Protein AF-0000000083390476 (afdb_homodimer)

Secondary structure (DSSP, 8-state):
---------HHHHHHHHHHHHHHHHHHHHHHHHHHHHHHHHHHHHHHHHHHHHHHHHHHHHHHHHHHHHHHHHHHHHHHHHHHHHHHHHHHHHHHHHHHHHHHHHHS------------------------------/---------HHHHHHHHHHHHHHHHHHHHHHHHHHHHHHHHHHHHHHHHHHHHHHHHHHHHHHHHHHHHHHHHHHHHHHHHHHHHHHHHHHHHHHHHHHHHHHHHHS------------------------------

Solvent-accessible surface area (backbone atoms only — not comparable to full-atom values): 15920 Å² total; per-residue (Å²): 130,88,71,74,69,69,72,70,51,70,66,52,56,52,48,53,51,51,44,52,52,50,51,53,50,47,53,52,50,51,50,52,46,52,52,49,52,51,51,44,52,52,48,52,50,51,50,51,54,50,53,54,51,48,51,52,51,53,50,51,43,54,51,48,53,52,51,38,52,52,44,50,52,50,40,52,51,48,54,51,50,48,53,52,49,52,53,51,48,54,52,50,54,53,51,42,52,53,40,53,53,51,38,64,68,50,52,71,80,60,79,67,73,76,68,72,75,71,65,77,71,77,70,64,75,71,78,71,76,76,70,79,83,76,79,72,136,130,88,70,76,69,70,71,71,50,71,66,54,55,51,49,52,52,51,43,51,52,50,51,53,48,46,53,51,50,52,49,52,44,52,52,51,53,53,51,43,51,52,49,50,52,50,50,51,53,49,53,52,50,47,53,52,50,53,50,50,45,52,51,48,52,51,52,37,53,52,45,52,51,50,40,52,51,47,54,51,50,47,54,52,50,51,52,50,48,54,53,49,54,53,51,41,52,54,39,53,55,51,37,64,69,48,52,68,80,61,78,68,72,79,69,72,73,70,66,77,73,78,71,71,71,76,76,76,76,78,74,83,80,72,94,78,130

Sequence (274 aa):
MDRDSKIESPKVRRLEQSLRSKDSRIVDLNKQISDLTEDIDDLKEDKRINREYINHLKKEIVDLRGRLEEERKENAGLKTQIQEESKHGKEALKEMGELELKVKVCLPLQPIPKRALSRPTDSGESSRQQYPGTRWQMDRDSKIESPKVRRLEQSLRSKDSRIVDLNKQISDLTEDIDDLKEDKRINREYINHLKKEIVDLRGRLEEERKENAGLKTQIQEESKHGKEALKEMGELELKVKVCLPLQPIPKRALSRPTDSGESSRQQYPGTRWQ

Organism: Coprinellus micaceus (NCBI:txid71717)

Radius of gyration: 55.95 Å; Cα contacts (8 Å, |Δi|>4): 116; chains: 2; bounding box: 124×162×117 Å

Structure (mmCIF, N/CA/C/O backbone):
data_AF-0000000083390476-model_v1
#
loop_
_entity.id
_entity.type
_entity.pdbx_description
1 polymer 'Uncharacterized protein'
#
loop_
_atom_site.group_PDB
_atom_site.id
_atom_site.type_symbol
_atom_site.label_atom_id
_atom_site.label_alt_id
_atom_site.label_comp_id
_atom_site.label_asym_id
_atom_site.label_entity_id
_atom_site.label_seq_id
_atom_site.pdbx_PDB_ins_code
_atom_site.Cartn_x
_atom_site.Cartn_y
_atom_site.Cartn_z
_atom_site.occupancy
_atom_site.B_iso_or_equiv
_atom_site.auth_seq_id
_atom_site.auth_comp_id
_atom_site.auth_asym_id
_atom_site.auth_atom_id
_atom_site.pdbx_PDB_model_num
ATOM 1 N N . MET A 1 1 ? 5.902 61.969 51.906 1 41.16 1 MET A N 1
ATOM 2 C CA . MET A 1 1 ? 5.223 60.969 51.062 1 41.16 1 MET A CA 1
ATOM 3 C C . MET A 1 1 ? 4.258 61.656 50.094 1 41.16 1 MET A C 1
ATOM 5 O O . MET A 1 1 ? 3.205 62.156 50.5 1 41.16 1 MET A O 1
ATOM 9 N N . ASP A 1 2 ? 4.75 62.656 49.312 1 45.78 2 ASP A N 1
ATOM 10 C CA . ASP A 1 2 ? 4.035 63.5 48.375 1 45.78 2 ASP A CA 1
ATOM 11 C C . ASP A 1 2 ? 3.113 62.656 47.5 1 45.78 2 ASP A C 1
ATOM 13 O O . ASP A 1 2 ? 3.584 61.844 46.688 1 45.78 2 ASP A O 1
ATOM 17 N N . ARG A 1 3 ? 2.025 62.156 47.969 1 51.59 3 ARG A N 1
ATOM 18 C CA . ARG A 1 3 ? 0.871 61.406 47.5 1 51.59 3 ARG A CA 1
ATOM 19 C C . ARG A 1 3 ? 0.213 62.094 46.312 1 51.59 3 ARG A C 1
ATOM 21 O O . ARG A 1 3 ? -0.946 62.5 46.375 1 51.59 3 ARG A O 1
ATOM 28 N N . ASP A 1 4 ? 0.754 63.125 45.75 1 46.19 4 ASP A N 1
ATOM 29 C CA . ASP A 1 4 ? 0.128 63.438 44.469 1 46.19 4 ASP A CA 1
ATOM 30 C C . ASP A 1 4 ? -0.055 62.188 43.625 1 46.19 4 ASP A C 1
ATOM 32 O O . ASP A 1 4 ? 0.776 61.875 42.75 1 46.19 4 ASP A O 1
ATOM 36 N N . SER A 1 5 ? -0.46 61.156 44.125 1 50.59 5 SER A N 1
ATOM 37 C CA . SER A 1 5 ? -0.888 60 43.344 1 50.59 5 SER A CA 1
ATOM 38 C C . SER A 1 5 ? -1.739 60.438 42.156 1 50.59 5 SER A C 1
ATOM 40 O O . SER A 1 5 ? -2.904 60.812 42.312 1 50.59 5 SER A O 1
ATOM 42 N N . LYS A 1 6 ? -1.272 61.25 41.281 1 57.56 6 LYS A N 1
ATOM 43 C CA . LYS A 1 6 ? -1.848 61.656 40 1 57.56 6 LYS A CA 1
ATOM 44 C C . LYS A 1 6 ? -2.824 60.625 39.469 1 57.56 6 LYS A C 1
ATOM 46 O O . LYS A 1 6 ? -2.443 59.469 39.219 1 57.56 6 LYS A O 1
ATOM 51 N N . ILE A 1 7 ? -3.945 60.469 39.875 1 62.94 7 ILE A N 1
ATOM 52 C CA . ILE A 1 7 ? -5.078 59.719 39.375 1 62.94 7 ILE A CA 1
ATOM 53 C C . ILE A 1 7 ? -4.926 59.5 37.875 1 62.94 7 ILE A C 1
ATOM 55 O O . ILE A 1 7 ? -4.879 60.469 37.094 1 62.94 7 ILE A O 1
ATOM 59 N N . GLU A 1 8 ? -4.27 58.5 37.562 1 72.5 8 GLU A N 1
ATOM 60 C CA . GLU A 1 8 ? -4.094 58.156 36.156 1 72.5 8 GLU A CA 1
ATOM 61 C C . GLU A 1 8 ? -5.375 58.406 35.375 1 72.5 8 GLU A C 1
ATOM 63 O O . GLU A 1 8 ? -6.469 58.062 35.844 1 72.5 8 GLU A O 1
ATOM 68 N N . SER A 1 9 ? -5.363 59.188 34.469 1 86.06 9 SER A N 1
ATOM 69 C CA . SER A 1 9 ? -6.484 59.5 33.594 1 86.06 9 SER A CA 1
ATOM 70 C C . SER A 1 9 ? -7.246 58.25 33.188 1 86.06 9 SER A C 1
ATOM 72 O O . SER A 1 9 ? -6.648 57.188 33 1 86.06 9 SER A O 1
ATOM 74 N N . PRO A 1 10 ? -8.516 58.188 33.375 1 88.25 10 PRO A N 1
ATOM 75 C CA . PRO A 1 10 ? -9.352 57.094 32.906 1 88.25 10 PRO A CA 1
ATOM 76 C C . PRO A 1 10 ? -8.914 56.562 31.547 1 88.25 10 PRO A C 1
ATOM 78 O O . PRO A 1 10 ? -8.984 55.344 31.297 1 88.25 10 PRO A O 1
ATOM 81 N N . LYS A 1 11 ? -8.383 57.438 30.75 1 90.44 11 LYS A N 1
ATOM 82 C CA . LYS A 1 11 ? -7.922 57.031 29.422 1 90.44 11 LYS A CA 1
ATOM 83 C C . LYS A 1 11 ? -6.699 56.125 29.5 1 90.44 11 LYS A C 1
ATOM 85 O O . LYS A 1 11 ? -6.613 55.125 28.797 1 90.44 11 LYS A O 1
ATOM 90 N N . VAL A 1 12 ? -5.727 56.344 30.359 1 91.69 12 VAL A N 1
ATOM 91 C CA . VAL A 1 12 ? -4.523 55.562 30.547 1 91.69 12 VAL A CA 1
ATOM 92 C C . VAL A 1 12 ? -4.898 54.188 31.094 1 91.69 12 VAL A C 1
ATOM 94 O O . VAL A 1 12 ? -4.391 53.156 30.625 1 91.69 12 VAL A O 1
ATOM 97 N N . ARG A 1 13 ? -5.902 54.125 32.031 1 92.56 13 ARG A N 1
ATOM 98 C CA . ARG A 1 13 ? -6.359 52.875 32.625 1 92.56 13 ARG A CA 1
ATOM 99 C C . ARG A 1 13 ? -6.98 51.969 31.547 1 92.56 13 ARG A C 1
ATOM 101 O O . ARG A 1 13 ? -6.715 50.781 31.5 1 92.56 13 ARG A O 1
ATOM 108 N N . ARG A 1 14 ? -7.754 52.594 30.641 1 94.38 14 ARG A N 1
ATOM 109 C CA . ARG A 1 14 ? -8.406 51.844 29.562 1 94.38 14 ARG A CA 1
ATOM 110 C C . ARG A 1 14 ? -7.379 51.312 28.578 1 94.38 14 ARG A C 1
ATOM 112 O O . ARG A 1 14 ? -7.48 50.156 28.156 1 94.38 14 ARG A O 1
ATOM 119 N N . LEU A 1 15 ? -6.367 52.125 28.25 1 95.81 15 LEU A N 1
ATOM 120 C CA . LEU A 1 15 ? -5.324 51.688 27.328 1 95.81 15 LEU A CA 1
ATOM 121 C C . LEU A 1 15 ? -4.496 50.562 27.906 1 95.81 15 LEU A C 1
ATOM 123 O O . LEU A 1 15 ? -4.16 49.594 27.203 1 95.81 15 LEU A O 1
ATOM 127 N N . GLU A 1 16 ? -4.199 50.625 29.172 1 95.5 16 GLU A N 1
ATOM 128 C CA . GLU A 1 16 ? -3.432 49.562 29.844 1 95.5 16 GLU A CA 1
ATOM 129 C C . GLU A 1 16 ? -4.219 48.25 29.922 1 95.5 16 GLU A C 1
ATOM 131 O O . GLU A 1 16 ? -3.658 47.188 29.734 1 95.5 16 GLU A O 1
ATOM 136 N N . GLN A 1 17 ? -5.52 48.406 30.203 1 96.69 17 GLN A N 1
ATOM 137 C CA . GLN A 1 17 ? -6.387 47.219 30.203 1 96.69 17 GLN A CA 1
ATOM 138 C C . GLN A 1 17 ? -6.441 46.594 28.828 1 96.69 17 GLN A C 1
ATOM 140 O O . GLN A 1 17 ? -6.371 45.375 28.703 1 96.69 17 GLN A O 1
ATOM 145 N N . SER A 1 18 ? -6.523 47.406 27.797 1 97.56 18 SER A N 1
ATOM 146 C CA . SER A 1 18 ? -6.543 46.906 26.438 1 97.56 18 SER A CA 1
ATOM 147 C C . SER A 1 18 ? -5.23 46.219 26.078 1 97.56 18 SER A C 1
ATOM 149 O O . SER A 1 18 ? -5.234 45.156 25.422 1 97.56 18 SER A O 1
ATOM 151 N N . LEU A 1 19 ? -4.133 46.75 26.516 1 97.88 19 LEU A N 1
ATOM 152 C CA . LEU A 1 19 ? -2.82 46.188 26.25 1 97.88 19 LEU A CA 1
ATOM 153 C C . LEU A 1 19 ? -2.691 44.812 26.906 1 97.88 19 LEU A C 1
ATOM 155 O O . LEU A 1 19 ? -2.178 43.875 26.281 1 97.88 19 LEU A O 1
ATOM 159 N N . ARG A 1 20 ? -3.215 44.688 28.141 1 97.44 20 ARG A N 1
ATOM 160 C CA . ARG A 1 20 ? -3.182 43.406 28.844 1 97.44 20 ARG A CA 1
ATOM 161 C C . ARG A 1 20 ? -4.012 42.344 28.109 1 97.44 20 ARG A C 1
ATOM 163 O O . ARG A 1 20 ? -3.598 41.188 28 1 97.44 20 ARG A O 1
ATOM 170 N N . SER A 1 21 ? -5.148 42.812 27.688 1 97.88 21 SER A N 1
ATOM 171 C CA . SER A 1 21 ? -6.016 41.906 26.938 1 97.88 21 SER A CA 1
ATOM 172 C C . SER A 1 21 ? -5.336 41.406 25.656 1 97.88 21 SER A C 1
ATOM 174 O O . SER A 1 21 ? -5.395 40.219 25.344 1 97.88 21 SER A O 1
ATOM 176 N N . LYS A 1 22 ? -4.668 42.312 24.953 1 98.06 22 LYS A N 1
ATOM 177 C CA . LYS A 1 22 ? -3.988 41.938 23.719 1 98.06 22 LYS A CA 1
ATOM 178 C C . LYS A 1 22 ? -2.799 41.031 23.984 1 98.06 22 LYS A C 1
ATOM 180 O O . LYS A 1 22 ? -2.52 40.094 23.219 1 98.06 22 LYS A O 1
ATOM 185 N N . ASP A 1 23 ? -2.131 41.219 25.047 1 97.94 23 ASP A N 1
ATOM 186 C CA . ASP A 1 23 ? -1.038 40.344 25.469 1 97.94 23 ASP A CA 1
ATOM 187 C C . ASP A 1 23 ? -1.536 38.938 25.719 1 97.94 23 ASP A C 1
ATOM 189 O O . ASP A 1 23 ? -0.921 37.969 25.266 1 97.94 23 ASP A O 1
ATOM 193 N N . SER A 1 24 ? -2.654 38.906 26.453 1 98.19 24 SER A N 1
ATOM 194 C CA . SER A 1 24 ? -3.252 37.625 26.719 1 98.19 24 SER A CA 1
ATOM 195 C C . SER A 1 24 ? -3.65 36.906 25.438 1 98.19 24 SER A C 1
ATOM 197 O O . SER A 1 24 ? -3.414 35.688 25.281 1 98.19 24 SER A O 1
ATOM 199 N N . ARG A 1 25 ? -4.176 37.625 24.516 1 98.56 25 ARG A N 1
ATOM 200 C CA . ARG A 1 25 ? -4.582 37.062 23.234 1 98.56 25 ARG A CA 1
ATOM 201 C C . ARG A 1 25 ? -3.379 36.531 22.469 1 98.56 25 ARG A C 1
ATOM 203 O O . ARG A 1 25 ? -3.441 35.438 21.859 1 98.56 25 ARG A O 1
ATOM 210 N N . ILE A 1 26 ? -2.32 37.219 22.453 1 98.69 26 ILE A N 1
ATOM 211 C CA . ILE A 1 26 ? -1.1 36.844 21.766 1 98.69 26 ILE A CA 1
ATOM 212 C C . ILE A 1 26 ? -0.558 35.531 22.344 1 98.69 26 ILE A C 1
ATOM 214 O O . ILE A 1 26 ? -0.112 34.656 21.609 1 98.69 26 ILE A O 1
ATOM 218 N N . VAL A 1 27 ? -0.661 35.406 23.672 1 98.62 27 VAL A N 1
ATOM 219 C CA . VAL A 1 27 ? -0.214 34.188 24.328 1 98.62 27 VAL A CA 1
ATOM 220 C C . VAL A 1 27 ? -1.061 33 23.859 1 98.62 27 VAL A C 1
ATOM 222 O O . VAL A 1 27 ? -0.527 31.938 23.547 1 98.62 27 VAL A O 1
ATOM 225 N N . ASP A 1 28 ? -2.338 33.219 23.766 1 98.5 28 ASP A N 1
ATOM 226 C CA . ASP A 1 28 ? -3.264 32.156 23.312 1 98.5 28 ASP A CA 1
ATOM 227 C C . ASP A 1 28 ? -2.977 31.766 21.875 1 98.5 28 ASP A C 1
ATOM 229 O O . ASP A 1 28 ? -2.963 30.578 21.547 1 98.5 28 ASP A O 1
ATOM 233 N N . LEU A 1 29 ? -2.775 32.75 21.047 1 98.81 29 LEU A N 1
ATOM 234 C CA . LEU A 1 29 ? -2.508 32.469 19.641 1 98.81 29 LEU A CA 1
ATOM 235 C C . LEU A 1 29 ? -1.191 31.734 19.469 1 98.81 29 LEU A C 1
ATOM 237 O O . LEU A 1 29 ? -1.098 30.812 18.641 1 98.81 29 LEU A O 1
ATOM 241 N N . ASN A 1 30 ? -0.214 32.094 20.25 1 98.75 30 ASN A N 1
ATOM 242 C CA . ASN A 1 30 ? 1.059 31.375 20.203 1 98.75 30 ASN A CA 1
ATOM 243 C C . ASN A 1 30 ? 0.898 29.922 20.641 1 98.75 30 ASN A C 1
ATOM 245 O O . ASN A 1 30 ? 1.525 29.031 20.062 1 98.75 30 ASN A O 1
ATOM 249 N N . LYS A 1 31 ? 0.092 29.688 21.609 1 98.88 31 LYS A N 1
ATOM 250 C CA . LYS A 1 31 ? -0.192 28.312 22.031 1 98.88 31 LYS A CA 1
ATOM 251 C C . LYS A 1 31 ? -0.868 27.531 20.906 1 98.88 31 LYS A C 1
ATOM 253 O O . LYS A 1 31 ? -0.501 26.375 20.641 1 98.88 31 LYS A O 1
ATOM 258 N N . GLN A 1 32 ? -1.842 28.125 20.297 1 98.88 32 GLN A N 1
ATOM 259 C CA . GLN A 1 32 ? -2.533 27.5 19.188 1 98.88 32 GLN A CA 1
ATOM 260 C C . GLN A 1 32 ? -1.562 27.156 18.047 1 98.88 32 GLN A C 1
ATOM 262 O O . GLN A 1 32 ? -1.636 26.078 17.453 1 98.88 32 GLN A O 1
ATOM 267 N N . ILE A 1 33 ? -0.669 28.047 17.734 1 98.88 33 ILE A N 1
ATOM 268 C CA . ILE A 1 33 ? 0.332 27.828 16.703 1 98.88 33 ILE A CA 1
ATOM 269 C C . ILE A 1 33 ? 1.213 26.641 17.078 1 98.88 33 ILE A C 1
ATOM 271 O O . ILE A 1 33 ? 1.518 25.797 16.234 1 98.88 33 ILE A O 1
ATOM 275 N N . SER A 1 34 ? 1.592 26.578 18.359 1 98.81 34 SER A N 1
ATOM 276 C CA . SER A 1 34 ? 2.393 25.469 18.844 1 98.81 34 SER A CA 1
ATOM 277 C C . SER A 1 34 ? 1.657 24.141 18.672 1 98.81 34 SER A C 1
ATOM 279 O O . SER A 1 34 ? 2.227 23.172 18.156 1 98.81 34 SER A O 1
ATOM 281 N N . ASP A 1 35 ? 0.433 24.062 19.016 1 98.69 35 ASP A N 1
ATOM 282 C CA . ASP A 1 35 ? -0.384 22.859 18.891 1 98.69 35 ASP A CA 1
ATOM 283 C C . ASP A 1 35 ? -0.528 22.438 17.438 1 98.69 35 ASP A C 1
ATOM 285 O O . ASP A 1 35 ? -0.384 21.266 17.109 1 98.69 35 ASP A O 1
ATOM 289 N N . LEU A 1 36 ? -0.8 23.391 16.594 1 98.88 36 LEU A N 1
ATOM 290 C CA . LEU A 1 36 ? -0.958 23.109 15.172 1 98.88 36 LEU A CA 1
ATOM 291 C C . LEU A 1 36 ? 0.344 22.578 14.578 1 98.88 36 LEU A C 1
ATOM 293 O O . LEU A 1 36 ? 0.325 21.688 13.727 1 98.88 36 LEU A O 1
ATOM 297 N N . THR A 1 37 ? 1.438 23.141 14.984 1 98.88 37 THR A N 1
ATOM 298 C CA . THR A 1 37 ? 2.742 22.703 14.508 1 98.88 37 THR A CA 1
ATOM 299 C C . THR A 1 37 ? 3.012 21.25 14.922 1 98.88 37 THR A C 1
ATOM 301 O O . THR A 1 37 ? 3.543 20.469 14.141 1 98.88 37 THR A O 1
ATOM 304 N N . GLU A 1 38 ? 2.643 20.859 16.109 1 98.75 38 GLU A N 1
ATOM 305 C CA . GLU A 1 38 ? 2.773 19.484 16.578 1 98.75 38 GLU A CA 1
ATOM 306 C C . GLU A 1 38 ? 1.902 18.531 15.766 1 98.75 38 GLU A C 1
ATOM 308 O O . GLU A 1 38 ? 2.346 17.453 15.391 1 98.75 38 GLU A O 1
ATOM 313 N N . ASP A 1 39 ? 0.704 18.938 15.469 1 98.75 39 ASP A N 1
ATOM 314 C CA . ASP A 1 39 ? -0.193 18.156 14.625 1 98.75 39 ASP A CA 1
ATOM 315 C C . ASP A 1 39 ? 0.428 17.891 13.25 1 98.75 39 ASP A C 1
ATOM 317 O O . ASP A 1 39 ? 0.344 16.781 12.727 1 98.75 39 ASP A O 1
ATOM 321 N N . ILE A 1 40 ? 0.95 18.938 12.688 1 98.88 40 ILE A N 1
ATOM 322 C CA . ILE A 1 40 ? 1.57 18.828 11.367 1 98.88 40 ILE A CA 1
ATOM 323 C C . ILE A 1 40 ? 2.713 17.812 11.422 1 98.88 40 ILE A C 1
ATOM 325 O O . ILE A 1 40 ? 2.859 16.984 10.516 1 98.88 40 ILE A O 1
ATOM 329 N N . ASP A 1 41 ? 3.498 17.828 12.469 1 98.62 41 ASP A N 1
ATOM 330 C CA . ASP A 1 41 ? 4.617 16.906 12.609 1 98.62 41 ASP A CA 1
ATOM 331 C C . ASP A 1 41 ? 4.129 15.461 12.734 1 98.62 41 ASP A C 1
ATOM 333 O O . ASP A 1 41 ? 4.703 14.547 12.133 1 98.62 41 ASP A O 1
ATOM 337 N N . ASP A 1 42 ? 3.08 15.25 13.453 1 98.69 42 ASP A N 1
ATOM 338 C CA . ASP A 1 42 ? 2.486 13.922 13.57 1 98.69 42 ASP A CA 1
ATOM 339 C C . ASP A 1 42 ? 1.991 13.414 12.219 1 98.69 42 ASP A C 1
ATOM 341 O O . ASP A 1 42 ? 2.215 12.258 11.867 1 98.69 42 ASP A O 1
ATOM 345 N N . LEU A 1 43 ? 1.399 14.297 11.539 1 98.69 43 LEU A N 1
ATOM 346 C CA . LEU A 1 43 ? 0.855 13.922 10.234 1 98.69 43 LEU A CA 1
ATOM 347 C C . LEU A 1 43 ? 1.975 13.617 9.25 1 98.69 43 LEU A C 1
ATOM 349 O O . LEU A 1 43 ? 1.843 12.711 8.414 1 98.69 43 LEU A O 1
ATOM 353 N N . LYS A 1 44 ? 2.998 14.32 9.312 1 98.56 44 LYS A N 1
ATOM 354 C CA . LYS A 1 44 ? 4.152 14.062 8.453 1 98.56 44 LYS A CA 1
ATOM 355 C C . LYS A 1 44 ? 4.789 12.719 8.781 1 98.56 44 LYS A C 1
ATOM 357 O O . LYS A 1 44 ? 5.242 12 7.887 1 98.56 44 LYS A O 1
ATOM 362 N N . GLU A 1 45 ? 4.84 12.422 10.031 1 98.44 45 GLU A N 1
ATOM 363 C CA . GLU A 1 45 ? 5.359 11.117 10.445 1 98.44 45 GLU A CA 1
ATOM 364 C C . GLU A 1 45 ? 4.469 9.984 9.938 1 98.44 45 GLU A C 1
ATOM 366 O O . GLU A 1 45 ? 4.969 8.984 9.414 1 98.44 45 GLU A O 1
ATOM 371 N N . ASP A 1 46 ? 3.172 10.078 10 1 98.06 46 ASP A N 1
ATOM 372 C CA . ASP A 1 46 ? 2.219 9.125 9.445 1 98.06 46 ASP A CA 1
ATOM 373 C C . ASP A 1 46 ? 2.459 8.93 7.949 1 98.06 46 ASP A C 1
ATOM 375 O O . ASP A 1 46 ? 2.445 7.797 7.457 1 98.06 46 ASP A O 1
ATOM 379 N N . LYS A 1 47 ? 2.598 10.039 7.316 1 98.12 47 LYS A N 1
ATOM 380 C CA . LYS A 1 47 ? 2.826 10 5.875 1 98.12 47 LYS A CA 1
ATOM 381 C C . LYS A 1 47 ? 4.09 9.211 5.539 1 98.12 47 LYS A C 1
ATOM 383 O O . LYS A 1 47 ? 4.105 8.43 4.586 1 98.12 47 LYS A O 1
ATOM 388 N N . ARG A 1 48 ? 5.094 9.398 6.348 1 97.88 48 ARG A N 1
ATOM 389 C CA . ARG A 1 48 ? 6.344 8.664 6.164 1 97.88 48 ARG A CA 1
ATOM 390 C C . ARG A 1 48 ? 6.137 7.168 6.371 1 97.88 48 ARG A C 1
ATOM 392 O O . ARG A 1 48 ? 6.598 6.359 5.562 1 97.88 48 ARG A O 1
ATOM 399 N N . ILE A 1 49 ? 5.484 6.746 7.387 1 98.25 49 ILE A N 1
ATOM 400 C CA . ILE A 1 49 ? 5.223 5.344 7.703 1 98.25 49 ILE A CA 1
ATOM 401 C C . ILE A 1 49 ? 4.402 4.707 6.586 1 98.25 49 ILE A C 1
ATOM 403 O O . ILE A 1 49 ? 4.703 3.596 6.145 1 98.25 49 ILE A O 1
ATOM 407 N N . ASN A 1 50 ? 3.422 5.438 6.156 1 98 50 ASN A N 1
ATOM 408 C CA . ASN A 1 50 ? 2.578 4.934 5.078 1 98 50 ASN A CA 1
ATOM 409 C C . ASN A 1 50 ? 3.377 4.719 3.795 1 98 50 ASN A C 1
ATOM 411 O O . ASN A 1 50 ? 3.172 3.73 3.088 1 98 50 ASN A O 1
ATOM 415 N N . ARG A 1 51 ? 4.227 5.586 3.49 1 97.5 51 ARG A N 1
ATOM 416 C CA . ARG A 1 51 ? 5.062 5.453 2.301 1 97.5 51 ARG A CA 1
ATOM 417 C C . ARG A 1 51 ? 5.938 4.207 2.381 1 97.5 51 ARG A C 1
ATOM 419 O O . ARG A 1 51 ? 6.082 3.48 1.397 1 97.5 51 ARG A O 1
ATOM 426 N N . GLU A 1 52 ? 6.453 3.914 3.475 1 98.31 52 GLU A N 1
ATOM 427 C CA . GLU A 1 52 ? 7.262 2.715 3.674 1 98.31 52 GLU A CA 1
ATOM 428 C C . GLU A 1 52 ? 6.422 1.449 3.512 1 98.31 52 GLU A C 1
ATOM 430 O O . GLU A 1 52 ? 6.848 0.499 2.852 1 98.31 52 GLU A O 1
ATOM 435 N N . TYR A 1 53 ? 5.293 1.424 4.027 1 98.75 53 TYR A N 1
ATOM 436 C CA . TYR A 1 53 ? 4.379 0.293 3.932 1 98.75 53 TYR A CA 1
ATOM 437 C C . TYR A 1 53 ? 3.965 0.049 2.486 1 98.75 53 TYR A C 1
ATOM 439 O O . TYR A 1 53 ? 3.943 -1.095 2.025 1 98.75 53 TYR A O 1
ATOM 447 N N . ILE A 1 54 ? 3.68 1.112 1.827 1 98.88 54 ILE A N 1
ATOM 448 C CA . ILE A 1 54 ? 3.33 1.021 0.414 1 98.88 54 ILE A CA 1
ATOM 449 C C . ILE A 1 54 ? 4.473 0.372 -0.36 1 98.88 54 ILE A C 1
ATOM 451 O O . ILE A 1 54 ? 4.25 -0.519 -1.184 1 98.88 54 ILE A O 1
ATOM 455 N N . ASN A 1 55 ? 5.66 0.818 -0.062 1 98.69 55 ASN A N 1
ATOM 456 C CA . ASN A 1 55 ? 6.828 0.233 -0.715 1 98.69 55 ASN A CA 1
ATOM 457 C C . ASN A 1 55 ? 6.941 -1.261 -0.425 1 98.69 55 ASN A C 1
ATOM 459 O O . ASN A 1 55 ? 7.273 -2.047 -1.315 1 98.69 55 ASN A O 1
ATOM 463 N N . HIS A 1 56 ? 6.699 -1.673 0.751 1 98.88 56 HIS A N 1
ATOM 464 C CA . HIS A 1 56 ? 6.715 -3.082 1.123 1 98.88 56 HIS A CA 1
ATOM 465 C C . HIS A 1 56 ? 5.668 -3.871 0.346 1 98.88 56 HIS A C 1
ATOM 467 O O . HIS A 1 56 ? 5.961 -4.941 -0.194 1 98.88 56 HIS A O 1
ATOM 473 N N . LEU A 1 57 ? 4.52 -3.33 0.262 1 98.88 57 LEU A N 1
ATOM 474 C CA . LEU A 1 57 ? 3.439 -3.994 -0.458 1 98.88 57 LEU A CA 1
ATOM 475 C C . LEU A 1 57 ? 3.773 -4.125 -1.94 1 98.88 57 LEU A C 1
ATOM 477 O O . LEU A 1 57 ? 3.523 -5.168 -2.549 1 98.88 57 LEU A O 1
ATOM 481 N N . LYS A 1 58 ? 4.309 -3.121 -2.514 1 98.88 58 LYS A N 1
ATOM 482 C CA . LYS A 1 58 ? 4.715 -3.158 -3.916 1 98.88 58 LYS A CA 1
ATOM 483 C C . LYS A 1 58 ? 5.758 -4.246 -4.16 1 98.88 58 LYS A C 1
ATOM 485 O O . LYS A 1 58 ? 5.707 -4.941 -5.176 1 98.88 58 LYS A O 1
ATOM 490 N N . LYS A 1 59 ? 6.652 -4.434 -3.314 1 98.88 59 LYS A N 1
ATOM 491 C CA . LYS A 1 59 ? 7.66 -5.484 -3.434 1 98.88 59 LYS A CA 1
ATOM 492 C C . LYS A 1 59 ? 7.023 -6.867 -3.373 1 98.88 59 LYS A C 1
ATOM 494 O O . LYS A 1 59 ? 7.387 -7.762 -4.141 1 98.88 59 LYS A O 1
ATOM 499 N N . GLU A 1 60 ? 6.141 -7.012 -2.447 1 98.88 60 GLU A N 1
ATOM 500 C CA . GLU A 1 60 ? 5.422 -8.281 -2.338 1 98.88 60 GLU A CA 1
ATOM 501 C C . GLU A 1 60 ? 4.664 -8.594 -3.623 1 98.88 60 GLU A C 1
ATOM 503 O O . GLU A 1 60 ? 4.664 -9.742 -4.086 1 98.88 60 GLU A O 1
ATOM 508 N N . ILE A 1 61 ? 4.047 -7.609 -4.168 1 98.94 61 ILE A N 1
ATOM 509 C CA . ILE A 1 61 ? 3.293 -7.785 -5.402 1 98.94 61 ILE A CA 1
ATOM 510 C C . ILE A 1 61 ? 4.23 -8.234 -6.52 1 98.94 61 ILE A C 1
ATOM 512 O O . ILE A 1 61 ? 3.916 -9.164 -7.266 1 98.94 61 ILE A O 1
ATOM 516 N N . VAL A 1 62 ? 5.363 -7.598 -6.629 1 98.88 62 VAL A N 1
ATOM 517 C CA . VAL A 1 62 ? 6.344 -7.969 -7.648 1 98.88 62 VAL A CA 1
ATOM 518 C C . VAL A 1 62 ? 6.789 -9.414 -7.438 1 98.88 62 VAL A C 1
ATOM 520 O O . VAL A 1 62 ? 6.879 -10.188 -8.391 1 98.88 62 VAL A O 1
ATOM 523 N N . ASP A 1 63 ? 7.035 -9.844 -6.23 1 98.81 63 ASP A N 1
ATOM 524 C CA . ASP A 1 63 ? 7.449 -11.203 -5.895 1 98.81 63 ASP A CA 1
ATOM 525 C C . ASP A 1 63 ? 6.367 -12.211 -6.266 1 98.81 63 ASP A C 1
ATOM 527 O O . ASP A 1 63 ? 6.656 -13.242 -6.879 1 98.81 63 ASP A O 1
ATOM 531 N N . LEU A 1 64 ? 5.199 -11.867 -5.941 1 98.88 64 LEU A N 1
ATOM 532 C CA . LEU A 1 64 ? 4.082 -12.766 -6.219 1 98.88 64 LEU A CA 1
ATOM 533 C C . LEU A 1 64 ? 3.863 -12.914 -7.719 1 98.88 64 LEU A C 1
ATOM 535 O O . LEU A 1 64 ? 3.598 -14.016 -8.203 1 98.88 64 LEU A O 1
ATOM 539 N N . ARG A 1 65 ? 3.975 -11.844 -8.406 1 98.81 65 ARG A N 1
ATOM 540 C CA . ARG A 1 65 ? 3.859 -11.898 -9.859 1 98.81 65 ARG A CA 1
ATOM 541 C C . ARG A 1 65 ? 4.969 -12.758 -10.461 1 98.81 65 ARG A C 1
ATOM 543 O O . ARG A 1 65 ? 4.73 -13.523 -11.391 1 98.81 65 ARG A O 1
ATOM 550 N N . GLY A 1 66 ? 6.164 -12.641 -9.898 1 98.75 66 GLY A N 1
ATOM 551 C CA . GLY A 1 66 ? 7.266 -13.484 -10.344 1 98.75 66 GLY A CA 1
ATOM 552 C C . GLY A 1 66 ? 7.027 -14.961 -10.086 1 98.75 66 GLY A C 1
ATOM 553 O O . GLY A 1 66 ? 7.238 -15.789 -10.977 1 98.75 66 GLY A O 1
ATOM 554 N N . ARG A 1 67 ? 6.586 -15.312 -9 1 98.69 67 ARG A N 1
ATOM 555 C CA . ARG A 1 67 ? 6.289 -16.703 -8.648 1 98.69 67 ARG A CA 1
ATOM 556 C C . ARG A 1 67 ? 5.156 -17.25 -9.508 1 98.69 67 ARG A C 1
ATOM 558 O O . ARG A 1 67 ? 5.203 -18.406 -9.945 1 98.69 67 ARG A O 1
ATOM 565 N N . LEU A 1 68 ? 4.188 -16.422 -9.727 1 98.75 68 LEU A N 1
ATOM 566 C CA . LEU A 1 68 ? 3.064 -16.828 -10.562 1 98.75 68 LEU A CA 1
ATOM 567 C C . LEU A 1 68 ? 3.525 -17.141 -11.984 1 98.75 68 LEU A C 1
ATOM 569 O O . LEU A 1 68 ? 3.102 -18.141 -12.57 1 98.75 68 LEU A O 1
ATOM 573 N N . GLU A 1 69 ? 4.324 -16.312 -12.453 1 98.44 69 GLU A N 1
ATOM 574 C CA . GLU A 1 69 ? 4.879 -16.531 -13.789 1 98.44 69 GLU A CA 1
ATOM 575 C C . GLU A 1 69 ? 5.695 -17.828 -13.836 1 98.44 69 GLU A C 1
ATOM 577 O O . GLU A 1 69 ? 5.605 -18.578 -14.805 1 98.44 69 GLU A O 1
ATOM 582 N N . GLU A 1 70 ? 6.438 -18.141 -12.836 1 98.44 70 GLU A N 1
ATOM 583 C CA . GLU A 1 70 ? 7.215 -19.375 -12.75 1 98.44 70 GLU A CA 1
ATOM 584 C C . GLU A 1 70 ? 6.305 -20.609 -12.719 1 98.44 70 GLU A C 1
ATOM 586 O O . GLU A 1 70 ? 6.535 -21.578 -13.445 1 98.44 70 GLU A O 1
ATOM 591 N N . GLU A 1 71 ? 5.293 -20.516 -11.969 1 98.44 71 GLU A N 1
ATOM 592 C CA . GLU A 1 71 ? 4.348 -21.625 -11.867 1 98.44 71 GLU A CA 1
ATOM 593 C C . GLU A 1 71 ? 3.629 -21.859 -13.195 1 98.44 71 GLU A C 1
ATOM 595 O O . GLU A 1 71 ? 3.402 -23 -13.594 1 98.44 71 GLU A O 1
ATOM 600 N N . ARG A 1 72 ? 3.314 -20.781 -13.859 1 98.25 72 ARG A N 1
ATOM 601 C CA . ARG A 1 72 ? 2.641 -20.891 -15.148 1 98.25 72 ARG A CA 1
ATOM 602 C C . ARG A 1 72 ? 3.559 -21.516 -16.188 1 98.25 72 ARG A C 1
ATOM 604 O O . ARG A 1 72 ? 3.113 -22.297 -17.031 1 98.25 72 ARG A O 1
ATOM 611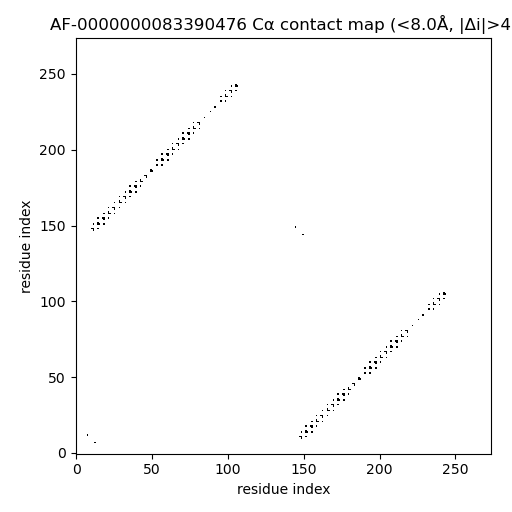 N N . LYS A 1 73 ? 4.785 -21.188 -16.125 1 98.44 73 LYS A N 1
ATOM 612 C CA . LYS A 1 73 ? 5.754 -21.797 -17.031 1 98.44 73 LYS A CA 1
ATOM 613 C C . LYS A 1 73 ? 5.91 -23.297 -16.75 1 98.44 73 LYS A C 1
ATOM 615 O O . LYS A 1 73 ? 5.965 -24.109 -17.672 1 98.44 73 LYS A O 1
ATOM 620 N N . GLU A 1 74 ? 5.977 -23.641 -15.531 1 98.5 74 GLU A N 1
ATOM 621 C CA . GLU A 1 74 ? 6.055 -25.047 -15.156 1 98.5 74 GLU A CA 1
ATOM 622 C C . GLU A 1 74 ? 4.816 -25.812 -15.609 1 98.5 74 GLU A C 1
ATOM 624 O O . GLU A 1 74 ? 4.922 -26.906 -16.172 1 98.5 74 GLU A O 1
ATOM 629 N N . ASN A 1 75 ? 3.678 -25.156 -15.445 1 98.44 75 ASN A N 1
ATOM 630 C CA . ASN A 1 75 ? 2.42 -25.766 -15.875 1 98.44 75 ASN A CA 1
ATOM 631 C C . ASN A 1 75 ? 2.4 -26 -17.375 1 98.44 75 ASN A C 1
ATOM 633 O O . ASN A 1 75 ? 1.986 -27.078 -17.844 1 98.44 75 ASN A O 1
ATOM 637 N N . ALA A 1 76 ? 2.834 -25.078 -18.078 1 97.88 76 ALA A N 1
ATOM 638 C CA . ALA A 1 76 ? 2.895 -25.219 -19.531 1 97.88 76 ALA A CA 1
ATOM 639 C C . ALA A 1 76 ? 3.83 -26.359 -19.922 1 97.88 76 ALA A C 1
ATOM 641 O O . ALA A 1 76 ? 3.512 -27.141 -20.812 1 97.88 76 ALA A O 1
ATOM 642 N N . GLY A 1 77 ? 4.98 -26.391 -19.188 1 98.31 77 GLY A N 1
ATOM 643 C CA . GLY A 1 77 ? 5.906 -27.484 -19.453 1 98.31 77 GLY A CA 1
ATOM 644 C C . GLY A 1 77 ? 5.324 -28.844 -19.125 1 98.31 77 GLY A C 1
ATOM 645 O O . GLY A 1 77 ? 5.492 -29.797 -19.906 1 98.31 77 GLY A O 1
ATOM 646 N N . LEU A 1 78 ? 4.609 -28.984 -18.094 1 98.12 78 LEU A N 1
ATOM 647 C CA . LEU A 1 78 ? 3.984 -30.234 -17.688 1 98.12 78 LEU A CA 1
ATOM 648 C C . LEU A 1 78 ? 2.885 -30.641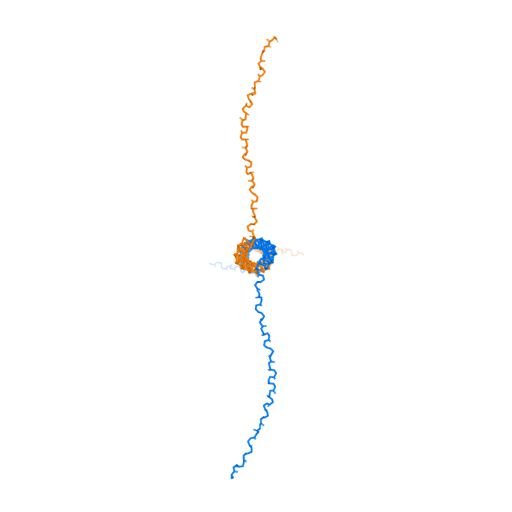 -18.656 1 98.12 78 LEU A C 1
ATOM 650 O O . LEU A 1 78 ? 2.764 -31.812 -19.016 1 98.12 78 LEU A O 1
ATOM 654 N N . LYS A 1 79 ? 2.104 -29.641 -19.172 1 97.62 79 LYS A N 1
ATOM 655 C CA . LYS A 1 79 ? 1.053 -29.922 -20.141 1 97.62 79 LYS A CA 1
ATOM 656 C C . LYS A 1 79 ? 1.645 -30.406 -21.469 1 97.62 79 LYS A C 1
ATOM 658 O O . LYS A 1 79 ? 1.111 -31.328 -22.094 1 97.62 79 LYS A O 1
ATOM 663 N N . THR A 1 80 ? 2.771 -29.859 -21.781 1 97.38 80 THR A N 1
ATOM 664 C CA . THR A 1 80 ? 3.467 -30.312 -22.984 1 97.38 80 THR A CA 1
ATOM 665 C C . THR A 1 80 ? 3.979 -31.734 -22.828 1 97.38 80 THR A C 1
ATOM 667 O O . THR A 1 80 ? 3.85 -32.562 -23.734 1 97.38 80 THR A O 1
ATOM 670 N N . GLN A 1 81 ? 4.48 -32.094 -21.672 1 96.31 81 GLN A N 1
ATOM 671 C CA . GLN A 1 81 ? 4.98 -33.438 -21.375 1 96.31 81 GLN A CA 1
ATOM 672 C C . GLN A 1 81 ? 3.855 -34.438 -21.422 1 96.31 81 GLN A C 1
ATOM 674 O O . GLN A 1 81 ? 4.016 -35.531 -22 1 96.31 81 GLN A O 1
ATOM 679 N N . ILE A 1 82 ? 2.754 -34.062 -20.922 1 95.06 82 ILE A N 1
ATOM 680 C CA . ILE A 1 82 ? 1.602 -34.969 -20.922 1 95.06 82 ILE A CA 1
ATOM 681 C C . ILE A 1 82 ? 1.108 -35.188 -22.344 1 95.06 82 ILE A C 1
ATOM 683 O O . ILE A 1 82 ? 0.766 -36.312 -22.719 1 95.06 82 ILE A O 1
ATOM 687 N N . GLN A 1 83 ? 1.137 -34.188 -23.156 1 94.06 83 GLN A N 1
ATOM 688 C CA . GLN A 1 83 ? 0.714 -34.312 -24.547 1 94.06 83 GLN A CA 1
ATOM 689 C C . GLN A 1 83 ? 1.662 -35.188 -25.328 1 94.06 83 GLN A C 1
ATOM 691 O O . GLN A 1 83 ? 1.219 -36.031 -26.109 1 94.06 83 GLN A O 1
ATOM 696 N N . GLU A 1 84 ? 2.938 -35.125 -25.062 1 91.06 84 GLU A N 1
ATOM 697 C CA . GLU A 1 84 ? 3.928 -35.938 -25.75 1 91.06 84 GLU A CA 1
ATOM 698 C C . GLU A 1 84 ? 3.832 -37.406 -25.312 1 91.06 84 GLU A C 1
ATOM 700 O O . GLU A 1 84 ? 3.84 -38.312 -26.141 1 91.06 84 GLU A O 1
ATOM 705 N N . GLU A 1 85 ? 3.58 -37.656 -24.031 1 85.56 85 GLU A N 1
ATOM 706 C CA . GLU A 1 85 ? 3.43 -39 -23.516 1 85.56 85 GLU A CA 1
ATOM 707 C C . GLU A 1 85 ? 2.158 -39.656 -24.047 1 85.56 85 GLU A C 1
ATOM 709 O O . GLU A 1 85 ? 2.152 -40.844 -24.375 1 85.56 85 GLU A O 1
ATOM 714 N N . SER A 1 86 ? 1.182 -38.844 -24.125 1 86.44 86 SER A N 1
ATOM 715 C CA . SER A 1 86 ? -0.076 -39.344 -24.656 1 86.44 86 SER A CA 1
ATOM 716 C C . SER A 1 86 ? 0.067 -39.75 -26.125 1 86.44 86 SER A C 1
ATOM 718 O O . SER A 1 86 ? -0.458 -40.781 -26.531 1 86.44 86 SER A O 1
ATOM 720 N N . LYS A 1 87 ? 0.865 -39.031 -26.891 1 88.44 87 LYS A N 1
ATOM 721 C CA . LYS A 1 87 ? 1.113 -39.375 -28.297 1 88.44 87 LYS A CA 1
ATOM 722 C C . LYS A 1 87 ? 1.938 -40.656 -28.406 1 88.44 87 LYS A C 1
ATOM 724 O O . LYS A 1 87 ? 1.609 -41.531 -29.203 1 88.44 87 LYS A O 1
ATOM 729 N N . HIS A 1 88 ? 2.867 -40.781 -27.531 1 84.88 88 HIS A N 1
ATOM 730 C CA . HIS A 1 88 ? 3.697 -42 -27.516 1 84.88 88 HIS A CA 1
ATOM 731 C C . HIS A 1 88 ? 2.902 -43.219 -27.078 1 84.88 88 HIS A C 1
ATOM 733 O O . HIS A 1 88 ? 3.076 -44.312 -27.609 1 84.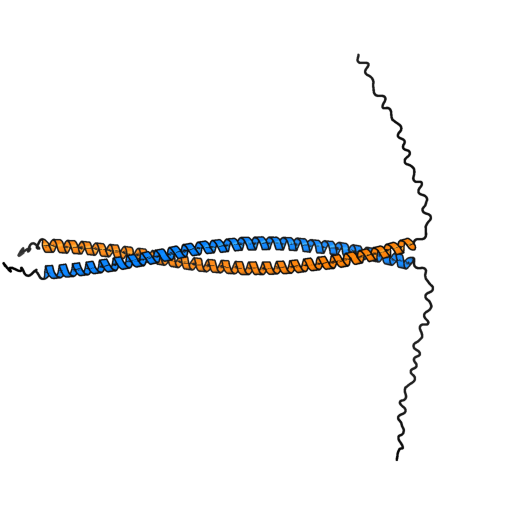88 88 HIS A O 1
ATOM 739 N N . GLY A 1 89 ? 2.014 -42.875 -26.094 1 82.62 89 GLY A N 1
ATOM 740 C CA . GLY A 1 89 ? 1.183 -43.969 -25.609 1 82.62 89 GLY A CA 1
ATOM 741 C C . GLY A 1 89 ? 0.228 -44.5 -26.672 1 82.62 89 GLY A C 1
ATOM 742 O O . GLY A 1 89 ? 0.045 -45.719 -26.797 1 82.62 89 GLY A O 1
ATOM 743 N N . LYS A 1 90 ? -0.269 -43.656 -27.5 1 85.31 90 LYS A N 1
ATOM 744 C CA . LYS A 1 90 ? -1.166 -44.094 -28.562 1 85.31 90 LYS A CA 1
ATOM 745 C C . LYS A 1 90 ? -0.413 -44.875 -29.641 1 85.31 90 LYS A C 1
ATOM 747 O O . LYS A 1 90 ? -0.918 -45.875 -30.156 1 85.31 90 LYS A O 1
ATOM 752 N N . GLU A 1 91 ? 0.847 -44.531 -29.875 1 83.94 91 GLU A N 1
ATOM 753 C CA . GLU A 1 91 ? 1.672 -45.25 -30.844 1 83.94 91 GLU A CA 1
ATOM 754 C C . GLU A 1 91 ? 2.078 -46.625 -30.312 1 83.94 91 GLU A C 1
ATOM 756 O O . GLU A 1 91 ? 2.029 -47.625 -31.047 1 83.94 91 GLU A O 1
ATOM 761 N N . ALA A 1 92 ? 2.279 -46.656 -29.031 1 84.12 92 ALA A N 1
ATOM 762 C CA . ALA A 1 92 ? 2.639 -47.938 -28.406 1 84.12 92 ALA A CA 1
ATOM 763 C C . ALA A 1 92 ? 1.451 -48.906 -28.391 1 84.12 92 ALA A C 1
ATOM 765 O O . ALA A 1 92 ? 1.61 -50.094 -28.641 1 84.12 92 ALA A O 1
ATOM 766 N N . LEU A 1 93 ? 0.292 -48.375 -28.172 1 85.94 93 LEU A N 1
ATOM 767 C CA . LEU A 1 93 ? -0.905 -49.188 -28.156 1 85.94 93 LEU A CA 1
ATOM 768 C C . LEU A 1 93 ? -1.21 -49.75 -29.547 1 85.94 93 LEU A C 1
ATOM 770 O O . LEU A 1 93 ? -1.628 -50.906 -29.703 1 85.94 93 LEU A O 1
ATOM 774 N N . LYS A 1 94 ? -0.859 -48.969 -30.562 1 89.38 94 LYS A N 1
ATOM 775 C CA . LYS A 1 94 ? -1.022 -49.406 -31.938 1 89.38 94 LYS A CA 1
ATOM 776 C C . LYS A 1 94 ? -0.041 -50.531 -32.281 1 89.38 94 LYS A C 1
ATOM 778 O O . LYS A 1 94 ? -0.42 -51.531 -32.875 1 89.38 94 LYS A O 1
ATOM 783 N N . GLU A 1 95 ? 1.144 -50.469 -31.766 1 85 95 GLU A N 1
ATOM 784 C CA . GLU A 1 95 ? 2.176 -51.469 -31.984 1 85 95 GLU A CA 1
ATOM 785 C C . GLU A 1 95 ? 1.868 -52.75 -31.234 1 85 95 GLU A C 1
ATOM 787 O O . GLU A 1 95 ? 2.045 -53.844 -31.766 1 85 95 GLU A O 1
ATOM 792 N N . MET A 1 96 ? 1.307 -52.625 -30.109 1 84.94 96 MET A N 1
ATOM 793 C CA . MET A 1 96 ? 0.913 -53.781 -29.328 1 84.94 96 MET A CA 1
ATOM 794 C C . MET A 1 96 ? -0.229 -54.531 -30 1 84.94 96 MET A C 1
ATOM 796 O O . MET A 1 96 ? -0.246 -55.781 -30 1 84.94 96 MET A O 1
ATOM 800 N N . GLY A 1 97 ? -1.095 -53.781 -30.531 1 85.94 97 GLY A N 1
ATOM 801 C CA . GLY A 1 97 ? -2.182 -54.406 -31.266 1 85.94 97 GLY A CA 1
ATOM 802 C C . GLY A 1 97 ? -1.709 -55.188 -32.469 1 85.94 97 GLY A C 1
ATOM 803 O O . GLY A 1 97 ? -2.223 -56.281 -32.75 1 85.94 97 GLY A O 1
ATOM 804 N N . GLU A 1 98 ? -0.644 -54.656 -33.094 1 85.62 98 GLU A N 1
ATOM 805 C CA . GLU A 1 98 ? -0.069 -55.375 -34.219 1 85.62 98 GLU A CA 1
ATOM 806 C C . GLU A 1 98 ? 0.665 -56.625 -33.781 1 85.62 98 GLU A C 1
ATOM 808 O O . GLU A 1 98 ? 0.558 -57.688 -34.438 1 85.62 98 GLU A O 1
ATOM 813 N N . LEU A 1 99 ? 1.243 -56.594 -32.625 1 85.44 99 LEU A N 1
ATOM 814 C CA . LEU A 1 99 ? 1.948 -57.75 -32.094 1 85.44 99 LEU A CA 1
ATOM 815 C C . LEU A 1 99 ? 0.963 -58.812 -31.609 1 85.44 99 LEU A C 1
ATOM 817 O O . LEU A 1 99 ? 1.173 -60 -31.844 1 85.44 99 LEU A O 1
ATOM 821 N N . GLU A 1 100 ? -0.101 -58.344 -30.984 1 85.75 100 GLU A N 1
ATOM 822 C CA . GLU A 1 100 ? -1.14 -59.281 -30.547 1 85.75 100 GLU A CA 1
ATOM 823 C C . GLU A 1 100 ? -1.761 -60 -31.734 1 85.75 100 GLU A C 1
ATOM 825 O O . GLU A 1 100 ? -2.014 -61.219 -31.672 1 85.75 100 GLU A O 1
ATOM 830 N N . LEU A 1 101 ? -1.918 -59.312 -32.844 1 87 101 LEU A N 1
ATOM 831 C CA . LEU A 1 101 ? -2.463 -59.906 -34.062 1 87 101 LEU A CA 1
ATOM 832 C C . LEU A 1 101 ? -1.493 -60.938 -34.625 1 87 101 LEU A C 1
ATOM 834 O O . LEU A 1 101 ? -1.908 -62 -35.062 1 87 101 LEU A O 1
ATOM 838 N N . LYS A 1 102 ? -0.186 -60.781 -34.5 1 81.81 102 LYS A N 1
ATOM 839 C CA . LYS A 1 102 ? 0.827 -61.719 -35 1 81.81 102 LYS A CA 1
ATOM 840 C C . LYS A 1 102 ? 0.894 -62.969 -34.125 1 81.81 102 LYS A C 1
ATOM 842 O O . LYS A 1 102 ? 1.027 -64.062 -34.656 1 81.81 102 LYS A O 1
ATOM 847 N N . VAL A 1 103 ? 0.642 -62.781 -32.938 1 82.06 103 VAL A N 1
ATOM 848 C CA . VAL A 1 103 ? 0.656 -63.938 -32.031 1 82.06 103 VAL A CA 1
ATOM 849 C C . VAL A 1 103 ? -0.585 -64.812 -32.25 1 82.06 103 VAL A C 1
ATOM 851 O O . VAL A 1 103 ? -0.502 -66 -32.25 1 82.06 103 VAL A O 1
ATOM 854 N N . LYS A 1 104 ? -1.673 -64.188 -32.531 1 79.75 104 LYS A N 1
ATOM 855 C CA . LYS A 1 104 ? -2.91 -64.938 -32.75 1 79.75 104 LYS A CA 1
ATOM 856 C C . LYS A 1 104 ? -2.822 -65.75 -34.031 1 79.75 104 LYS A C 1
ATOM 858 O O . LYS A 1 104 ? -3.334 -66.875 -34.094 1 79.75 104 LYS A O 1
ATOM 863 N N . VAL A 1 105 ? -1.993 -65.312 -34.969 1 76.81 105 VAL A N 1
ATOM 864 C CA . VAL A 1 105 ? -1.854 -66 -36.25 1 76.81 105 VAL A CA 1
ATOM 865 C C . VAL A 1 105 ? -0.87 -67.188 -36.094 1 76.81 105 VAL A C 1
ATOM 867 O O . VAL A 1 105 ? -0.984 -68.188 -36.781 1 76.81 105 VAL A O 1
ATOM 870 N N . CYS A 1 106 ? 0.095 -67.25 -35.281 1 68.56 106 CYS A N 1
ATOM 871 C CA . CYS A 1 106 ? 1.07 -68.312 -35.031 1 68.56 106 CYS A CA 1
ATOM 872 C C . CYS A 1 106 ? 0.481 -69.375 -34.156 1 68.56 106 CYS A C 1
ATOM 874 O O . CYS A 1 106 ? 0.936 -70.562 -34.188 1 68.56 106 CYS A O 1
ATOM 876 N N . LEU A 1 107 ? -0.252 -69.125 -33.25 1 60.09 107 LEU A N 1
ATOM 877 C CA . LEU A 1 107 ? -0.832 -70.188 -32.406 1 60.09 107 LEU A CA 1
ATOM 878 C C . LEU A 1 107 ? -1.525 -71.25 -33.281 1 60.09 107 LEU A C 1
ATOM 880 O O . LEU A 1 107 ? -2.336 -70.875 -34.125 1 60.09 107 LEU A O 1
ATOM 884 N N . PRO A 1 108 ? -0.881 -72.438 -33.469 1 53.69 108 PRO A N 1
ATOM 885 C CA . PRO A 1 108 ? -1.579 -73.562 -34.125 1 53.69 108 PRO A CA 1
ATOM 886 C C . PRO A 1 108 ? -3.064 -73.625 -33.781 1 53.69 108 PRO A C 1
ATOM 888 O O . PRO A 1 108 ? -3.461 -73.188 -32.656 1 53.69 108 PRO A O 1
ATOM 891 N N . LEU A 1 109 ? -3.959 -73.5 -34.781 1 45.53 109 LEU A N 1
ATOM 892 C CA . LEU A 1 109 ? -5.336 -73.938 -34.562 1 45.53 109 LEU A CA 1
ATOM 893 C C . LEU A 1 109 ? -5.391 -75.062 -33.5 1 45.53 109 LEU A C 1
ATOM 895 O O . LEU A 1 109 ? -5.098 -76.188 -33.812 1 45.53 109 LEU A O 1
ATOM 899 N N . GLN A 1 110 ? -4.836 -75 -32.469 1 41.78 110 GLN A N 1
ATOM 900 C CA . GLN A 1 110 ? -5.258 -76.125 -31.656 1 41.78 110 GLN A CA 1
ATOM 901 C C . GLN A 1 110 ? -6.742 -76.438 -31.859 1 41.78 110 GLN A C 1
ATOM 903 O O . GLN A 1 110 ? -7.543 -75.5 -32.031 1 41.78 110 GLN A O 1
ATOM 908 N N . PRO A 1 111 ? -7.102 -77.75 -32.219 1 41.81 111 PRO A N 1
ATOM 909 C CA . PRO A 1 111 ? -8.508 -78.125 -32.344 1 41.81 111 PRO A CA 1
ATOM 910 C C . PRO A 1 111 ? -9.398 -77.562 -31.25 1 41.81 111 PRO A C 1
ATOM 912 O O . PRO A 1 111 ? -9.031 -77.562 -30.078 1 41.81 111 PRO A O 1
ATOM 915 N N . ILE A 1 112 ? -10.008 -76.5 -31.438 1 40.81 112 ILE A N 1
ATOM 916 C CA . ILE A 1 112 ? -11.078 -76.062 -30.547 1 40.81 112 ILE A CA 1
ATOM 917 C C . ILE A 1 112 ? -11.789 -77.25 -29.953 1 40.81 112 ILE A C 1
ATOM 919 O O . ILE A 1 112 ? -12.352 -78.062 -30.672 1 40.81 112 ILE A O 1
ATOM 923 N N . PRO A 1 113 ? -11.328 -77.812 -28.875 1 39.69 113 PRO A N 1
ATOM 924 C CA . PRO A 1 113 ? -12.273 -78.875 -28.469 1 39.69 113 PRO A CA 1
ATOM 925 C C . PRO A 1 113 ? -13.727 -78.438 -28.609 1 39.69 113 PRO A C 1
ATOM 927 O O . PRO A 1 113 ? -14.047 -77.25 -28.422 1 39.69 113 PRO A O 1
ATOM 930 N N . LYS A 1 114 ? -14.375 -78.938 -29.609 1 37.12 114 LYS A N 1
ATOM 931 C CA . LYS A 1 114 ? -15.82 -78.812 -29.734 1 37.12 114 LYS A CA 1
ATOM 932 C C . LYS A 1 114 ? -16.5 -78.812 -28.359 1 37.12 114 LYS A C 1
ATOM 934 O O . LYS A 1 114 ? -16.547 -79.812 -27.688 1 37.12 114 LYS A O 1
ATOM 939 N N . ARG A 1 115 ? -16.297 -77.75 -27.656 1 33.06 115 ARG A N 1
ATOM 940 C CA . ARG A 1 115 ? -17.141 -77.625 -26.469 1 33.06 115 ARG A CA 1
ATOM 941 C C . ARG A 1 115 ? -18.594 -77.938 -26.781 1 33.06 115 ARG A C 1
ATOM 943 O O . ARG A 1 115 ? -19.172 -77.375 -27.703 1 33.06 115 ARG A O 1
ATOM 950 N N . ALA A 1 116 ? -18.953 -79.188 -26.5 1 32.91 116 ALA A N 1
ATOM 951 C CA . ALA A 1 116 ? -20.344 -79.625 -26.516 1 32.91 116 ALA A CA 1
ATOM 952 C C . ALA A 1 116 ? -21.281 -78.562 -25.969 1 32.91 116 ALA A C 1
ATOM 954 O O . ALA A 1 116 ? -21.156 -78.125 -24.812 1 32.91 116 ALA A O 1
ATOM 955 N N . LEU A 1 117 ? -21.484 -77.5 -26.75 1 33.59 117 LEU A N 1
ATOM 956 C CA . LEU A 1 117 ? -22.594 -76.625 -26.406 1 33.59 117 LEU A CA 1
ATOM 957 C C . LEU A 1 117 ? -23.719 -77.438 -25.75 1 33.59 117 LEU A C 1
ATOM 959 O O . LEU A 1 117 ? -24.391 -78.25 -26.406 1 33.59 117 LEU A O 1
ATOM 963 N N . SER A 1 118 ? -23.391 -77.938 -24.516 1 29.48 118 SER A N 1
ATOM 964 C CA . SER A 1 118 ? -24.453 -78.5 -23.719 1 29.48 118 SER A CA 1
ATOM 965 C C . SER A 1 118 ? -25.734 -77.688 -23.797 1 29.48 118 SER A C 1
ATOM 967 O O . SER A 1 118 ? -25.734 -76.5 -23.453 1 29.48 118 SER A O 1
ATOM 969 N N . ARG A 1 119 ? -26.484 -77.938 -24.859 1 32.84 119 ARG A N 1
ATOM 970 C CA . ARG A 1 119 ? -27.859 -77.5 -24.984 1 32.84 119 ARG A CA 1
ATOM 971 C C . ARG A 1 119 ? -28.562 -77.438 -23.625 1 32.84 119 ARG A C 1
ATOM 973 O O . ARG A 1 119 ? -28.484 -78.438 -22.859 1 32.84 119 ARG A O 1
ATOM 980 N N . PRO A 1 120 ? -28.578 -76.25 -23.062 1 37.72 120 PRO A N 1
ATOM 981 C CA . PRO A 1 120 ? -29.391 -76.188 -21.844 1 37.72 120 PRO A CA 1
ATOM 982 C C . PRO A 1 120 ? -30.672 -77 -21.953 1 37.72 120 PRO A C 1
ATOM 984 O O . PRO A 1 120 ? -31.344 -77 -23 1 37.72 120 PRO A O 1
ATOM 987 N N . THR A 1 121 ? -30.531 -78.312 -21.625 1 29.88 121 THR A N 1
ATOM 988 C CA . THR A 1 121 ? -31.734 -79.125 -21.531 1 29.88 121 THR A CA 1
ATOM 989 C C . THR A 1 121 ? -32.844 -78.375 -20.828 1 29.88 121 THR A C 1
ATOM 991 O O . THR A 1 121 ? -32.656 -77.812 -19.734 1 29.88 121 THR A O 1
ATOM 994 N N . ASP A 1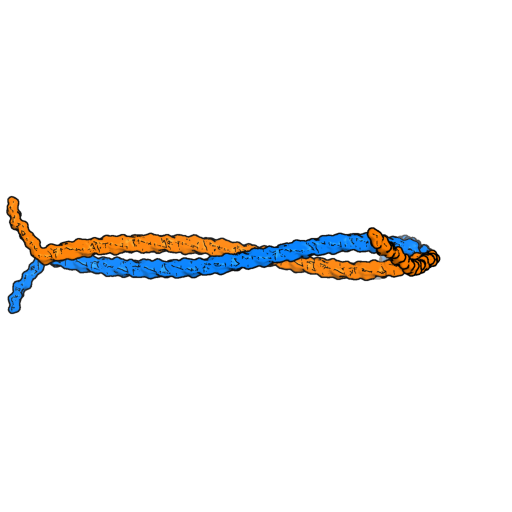 122 ? -33.688 -77.688 -21.625 1 30.06 122 ASP A N 1
ATOM 995 C CA . ASP A 1 122 ? -35 -77.125 -21.266 1 30.06 122 ASP A CA 1
ATOM 996 C C . ASP A 1 122 ? -35.719 -78.062 -20.281 1 30.06 122 ASP A C 1
ATOM 998 O O . ASP A 1 122 ? -36.312 -79 -20.688 1 30.06 122 ASP A O 1
ATOM 1002 N N . SER A 1 123 ? -34.906 -78.562 -19.281 1 31.91 123 SER A N 1
ATOM 1003 C CA . SER A 1 123 ? -35.719 -79.375 -18.391 1 31.91 123 SER A CA 1
ATOM 1004 C C . SER A 1 123 ? -36.844 -78.5 -17.797 1 31.91 123 SER A C 1
ATOM 1006 O O . SER A 1 123 ? -36.625 -77.75 -16.844 1 31.91 123 SER A O 1
ATOM 1008 N N . GLY A 1 124 ? -37.594 -77.875 -18.688 1 28.2 124 GLY A N 1
ATOM 1009 C CA . GLY A 1 124 ? -38.844 -77.25 -18.297 1 28.2 124 GLY A CA 1
ATOM 1010 C C . GLY A 1 124 ? -39.688 -78.125 -17.391 1 28.2 124 GLY A C 1
ATOM 1011 O O . GLY A 1 124 ? -40.906 -77.938 -17.328 1 28.2 124 GLY A O 1
ATOM 1012 N N . GLU A 1 125 ? -39.031 -79.188 -16.875 1 30.31 125 GLU A N 1
ATOM 1013 C CA . GLU A 1 125 ? -40.094 -79.938 -16.188 1 30.31 125 GLU A CA 1
ATOM 1014 C C . GLU A 1 125 ? -40.781 -79.062 -15.125 1 30.31 125 GLU A C 1
ATOM 1016 O O . GLU A 1 125 ? -40.094 -78.375 -14.344 1 30.31 125 GLU A O 1
ATOM 1021 N N . SER A 1 126 ? -41.969 -78.625 -15.414 1 31.16 126 SER A N 1
ATOM 1022 C CA . SER A 1 126 ? -43.094 -78 -14.766 1 31.16 126 SER A CA 1
ATOM 1023 C C . SER A 1 126 ? -43.281 -78.5 -13.344 1 31.16 126 SER A C 1
ATOM 1025 O O . SER A 1 126 ? -43.406 -79.688 -13.125 1 31.16 126 SER A O 1
ATOM 1027 N N . SER A 1 127 ? -42.531 -77.812 -12.422 1 31.02 127 SER A N 1
ATOM 1028 C CA . SER A 1 127 ? -42.688 -78 -10.984 1 31.02 127 SER A CA 1
ATOM 1029 C C . SER A 1 127 ? -44.188 -77.938 -10.602 1 31.02 127 SER A C 1
ATOM 1031 O O . SER A 1 127 ? -44.75 -76.875 -10.516 1 31.02 127 SER A O 1
ATOM 1033 N N . ARG A 1 128 ? -45 -78.812 -11.297 1 31.45 128 ARG A N 1
ATOM 1034 C CA . ARG A 1 128 ? -46.344 -78.812 -10.742 1 31.45 128 ARG A CA 1
ATOM 1035 C C . ARG A 1 128 ? -46.312 -79.062 -9.242 1 31.45 128 ARG A C 1
ATOM 1037 O O . ARG A 1 128 ? -45.812 -80.062 -8.789 1 31.45 128 ARG A O 1
ATOM 1044 N N . GLN A 1 129 ? -46.219 -77.938 -8.523 1 26.7 129 GLN A N 1
ATOM 1045 C CA . GLN A 1 129 ? -46.406 -77.812 -7.082 1 26.7 129 GLN A CA 1
ATOM 1046 C C . GLN A 1 129 ? -47.656 -78.562 -6.637 1 26.7 129 GLN A C 1
ATOM 1048 O O . GLN A 1 129 ? -48.781 -78.188 -6.984 1 26.7 129 GLN A O 1
ATOM 1053 N N . GLN A 1 130 ? -47.625 -80 -6.898 1 27.5 130 GLN A N 1
ATOM 1054 C CA . GLN A 1 130 ? -48.781 -80.688 -6.348 1 27.5 130 GLN A CA 1
ATOM 1055 C C . GLN A 1 130 ? -48.938 -80.438 -4.855 1 27.5 130 GLN A C 1
ATOM 1057 O O . GLN A 1 130 ? -47.969 -80.625 -4.082 1 27.5 130 GLN A O 1
ATOM 1062 N N . TYR A 1 131 ? -49.656 -79.438 -4.535 1 28.81 131 TYR A N 1
ATOM 1063 C CA . TYR A 1 131 ? -50.094 -79.062 -3.195 1 28.81 131 TYR A CA 1
ATOM 1064 C C . TYR A 1 131 ? -50.625 -80.25 -2.436 1 28.81 131 TYR A C 1
ATOM 1066 O O . TYR A 1 131 ? -51.156 -81.188 -3.035 1 28.81 131 TYR A O 1
ATOM 1074 N N . PRO A 1 132 ? -50.219 -80.5 -1.171 1 34.06 132 PRO A N 1
ATOM 1075 C CA . PRO A 1 132 ? -50.562 -81.562 -0.215 1 34.06 132 PRO A CA 1
ATOM 1076 C C . PRO A 1 132 ? -52.062 -81.625 0.069 1 34.06 132 PRO A C 1
ATOM 1078 O O . PRO A 1 132 ? -52.781 -80.625 -0.054 1 34.06 132 PRO A O 1
ATOM 1081 N N . GLY A 1 133 ? -52.969 -82.5 -0.613 1 26.12 133 GLY A N 1
ATOM 1082 C CA . GLY A 1 133 ? -54.219 -82.75 0.057 1 26.12 133 GLY A CA 1
ATOM 1083 C C . GLY A 1 133 ? -54.062 -83.062 1.531 1 26.12 133 GLY A C 1
ATOM 1084 O O . GLY A 1 133 ? -53.375 -84 1.895 1 26.12 133 GLY A O 1
ATOM 1085 N N . THR A 1 134 ? -54.031 -82.125 2.438 1 27.25 134 THR A N 1
ATOM 1086 C CA . THR A 1 134 ? -54.125 -82.188 3.893 1 27.25 134 THR A CA 1
ATOM 1087 C C . THR A 1 134 ? -55.375 -82.875 4.34 1 27.25 134 THR A C 1
ATOM 1089 O O . THR A 1 134 ? -56.469 -82.312 4.227 1 27.25 134 THR A O 1
ATOM 1092 N N . ARG A 1 135 ? -55.906 -84.125 4.082 1 27.25 135 ARG A N 1
ATOM 1093 C CA . ARG A 1 135 ? -56.938 -84.625 4.973 1 27.25 135 ARG A CA 1
ATOM 1094 C C . ARG A 1 135 ? -56.406 -84.812 6.391 1 27.25 135 ARG A C 1
ATOM 1096 O O . ARG A 1 135 ? -55.719 -85.75 6.676 1 27.25 135 ARG A O 1
ATOM 1103 N N . TRP A 1 136 ? -55.719 -84 7.195 1 28.84 136 TRP A N 1
ATOM 1104 C CA . TRP A 1 136 ? -55.812 -84.5 8.57 1 28.84 136 TRP A CA 1
ATOM 1105 C C . TRP A 1 136 ? -57.219 -84.375 9.109 1 28.84 136 TRP A C 1
ATOM 1107 O O . TRP A 1 136 ? -58.031 -83.562 8.609 1 28.84 136 TRP A O 1
ATOM 1117 N N . GLN A 1 137 ? -57.688 -85 10.422 1 26.41 137 GLN A N 1
ATOM 1118 C CA . GLN A 1 137 ? -58.844 -84.812 11.281 1 26.41 137 GLN A CA 1
ATOM 1119 C C . GLN A 1 137 ? -59.125 -83.375 11.578 1 26.41 137 GLN A C 1
ATOM 1121 O O . GLN A 1 137 ? -58.188 -82.562 11.773 1 26.41 137 GLN A O 1
ATOM 1126 N N . MET B 1 1 ? -12.68 77.75 17.547 1 40.59 1 MET B N 1
ATOM 1127 C CA . MET B 1 1 ? -11.758 76.688 17.375 1 40.59 1 MET B CA 1
ATOM 1128 C C . MET B 1 1 ? -10.891 76.5 18.625 1 40.59 1 MET B C 1
ATOM 1130 O O . MET B 1 1 ? -9.898 77.188 18.797 1 40.59 1 MET B O 1
ATOM 1134 N N . ASP B 1 2 ? -11.484 76.562 19.828 1 45.38 2 ASP B N 1
ATOM 1135 C CA . ASP B 1 2 ? -10.883 76.375 21.156 1 45.38 2 ASP B CA 1
ATOM 1136 C C . ASP B 1 2 ? -9.914 75.188 21.156 1 45.38 2 ASP B C 1
ATOM 1138 O O . ASP B 1 2 ? -10.336 74 20.984 1 45.38 2 ASP B O 1
ATOM 1142 N N . ARG B 1 3 ? -8.742 75.25 20.562 1 50.91 3 ARG B N 1
ATOM 1143 C CA . ARG B 1 3 ? -7.523 74.5 20.344 1 50.91 3 ARG B CA 1
ATOM 1144 C C . ARG B 1 3 ? -6.941 74 21.672 1 50.91 3 ARG B C 1
ATOM 1146 O O . ARG B 1 3 ? -5.859 74.438 22.078 1 50.91 3 ARG B O 1
ATOM 1153 N N . ASP B 1 4 ? -7.594 74.062 22.781 1 45.69 4 ASP B N 1
ATOM 1154 C CA . ASP B 1 4 ? -7.047 73.25 23.844 1 45.69 4 ASP B CA 1
ATOM 1155 C C . ASP B 1 4 ? -6.664 71.875 23.312 1 45.69 4 ASP B C 1
ATOM 1157 O O . ASP B 1 4 ? -7.426 70.875 23.469 1 45.69 4 ASP B O 1
ATOM 1161 N N . SER B 1 5 ? -6.16 71.75 22.219 1 50.34 5 SER B N 1
ATOM 1162 C CA . SER B 1 5 ? -5.527 70.5 21.75 1 50.34 5 SER B CA 1
ATOM 1163 C C . SER B 1 5 ? -4.656 69.875 22.844 1 50.34 5 SER B C 1
ATOM 1165 O O . SER B 1 5 ? -3.52 70.312 23.062 1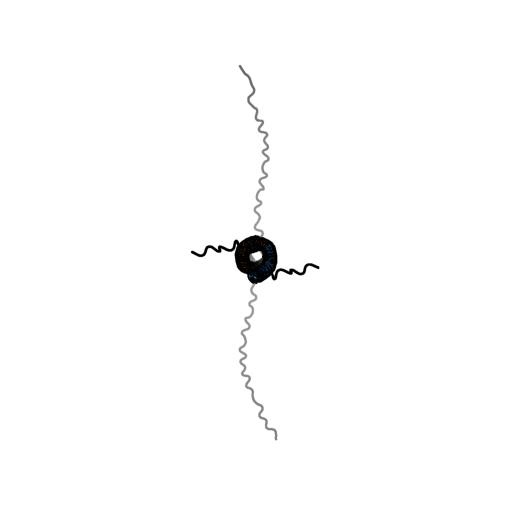 50.34 5 SER B O 1
ATOM 1167 N N . LYS B 1 6 ? -5.141 69.625 24.031 1 56.69 6 LYS B N 1
ATOM 1168 C CA . LYS B 1 6 ? -4.547 68.875 25.141 1 56.69 6 LYS B CA 1
ATOM 1169 C C . LYS B 1 6 ? -3.469 67.938 24.672 1 56.69 6 LYS B C 1
ATOM 1171 O O . LYS B 1 6 ? -3.75 67 23.891 1 56.69 6 LYS B O 1
ATOM 1176 N N . ILE B 1 7 ? -2.398 68.25 24.312 1 62.09 7 ILE B N 1
ATOM 1177 C CA . ILE B 1 7 ? -1.185 67.5 24.031 1 62.09 7 ILE B CA 1
ATOM 1178 C C . ILE B 1 7 ? -1.232 66.188 24.766 1 62.09 7 ILE B C 1
ATOM 1180 O O . ILE B 1 7 ? -1.295 66.125 26 1 62.09 7 ILE B O 1
ATOM 1184 N N . GLU B 1 8 ? -1.781 65.312 24.141 1 72.06 8 GLU B N 1
ATOM 1185 C CA . GLU B 1 8 ? -1.854 63.938 24.703 1 72.06 8 GLU B CA 1
ATOM 1186 C C . GLU B 1 8 ? -0.569 63.562 25.438 1 72.06 8 GLU B C 1
ATOM 1188 O O . GLU B 1 8 ? 0.531 63.875 24.953 1 72.06 8 GLU B O 1
ATOM 1193 N N . SER B 1 9 ? -0.599 63.312 26.625 1 85.94 9 SER B N 1
ATOM 1194 C CA . SER B 1 9 ? 0.526 62.938 27.469 1 85.94 9 SER B CA 1
ATOM 1195 C C . SER B 1 9 ? 1.418 61.906 26.734 1 85.94 9 SER B C 1
ATOM 1197 O O . SER B 1 9 ? 0.928 61.094 25.984 1 85.94 9 SER B O 1
ATOM 1199 N N . PRO B 1 10 ? 2.695 62.156 26.641 1 88.12 10 PRO B N 1
ATOM 1200 C CA . PRO B 1 10 ? 3.648 61.188 26.078 1 88.12 10 PRO B CA 1
ATOM 1201 C C . PRO B 1 10 ? 3.322 59.75 26.469 1 88.12 10 PRO B C 1
ATOM 1203 O O . PRO B 1 10 ? 3.514 58.844 25.656 1 88.12 10 PRO B O 1
ATOM 1206 N N . LYS B 1 11 ? 2.758 59.594 27.625 1 90.62 11 LYS B N 1
ATOM 1207 C CA . LYS B 1 11 ? 2.395 58.25 28.094 1 90.62 11 LYS B CA 1
ATOM 1208 C C . LYS B 1 11 ? 1.256 57.656 27.266 1 90.62 11 LYS B C 1
ATOM 1210 O O . LYS B 1 11 ? 1.29 56.5 26.891 1 90.62 11 LYS B O 1
ATOM 1215 N N . VAL B 1 12 ? 0.225 58.406 26.891 1 91.75 12 VAL B N 1
ATOM 1216 C CA . VAL B 1 12 ? -0.912 57.969 26.094 1 91.75 12 VAL B CA 1
ATOM 1217 C C . VAL B 1 12 ? -0.444 57.625 24.672 1 91.75 12 VAL B C 1
ATOM 1219 O O . VAL B 1 12 ? -0.845 56.594 24.125 1 91.75 12 VAL B O 1
ATOM 1222 N N . ARG B 1 13 ? 0.519 58.406 24.125 1 92.56 13 ARG B N 1
ATOM 1223 C CA . ARG B 1 13 ? 1.057 58.156 22.797 1 92.56 13 ARG B CA 1
ATOM 1224 C C . ARG B 1 13 ? 1.797 56.812 22.75 1 92.56 13 ARG B C 1
ATOM 1226 O O . ARG B 1 13 ? 1.635 56.031 21.812 1 92.56 13 ARG B O 1
ATOM 1233 N N . ARG B 1 14 ? 2.572 56.531 23.828 1 94.44 14 ARG B N 1
ATOM 1234 C CA . ARG B 1 14 ? 3.33 55.281 23.922 1 94.44 14 ARG B CA 1
ATOM 1235 C C . ARG B 1 14 ? 2.398 54.094 24.031 1 94.44 14 ARG B C 1
ATOM 1237 O O . ARG B 1 14 ? 2.615 53.062 23.375 1 94.44 14 ARG B O 1
ATOM 1244 N N . LEU B 1 15 ? 1.353 54.25 24.844 1 95.81 15 LEU B N 1
ATOM 1245 C CA . LEU B 1 15 ? 0.393 53.156 25.016 1 95.81 15 LEU B CA 1
ATOM 1246 C C . LEU B 1 15 ? -0.365 52.875 23.734 1 95.81 15 LEU B C 1
ATOM 1248 O O . LEU B 1 15 ? -0.585 51.719 23.375 1 95.81 15 LEU B O 1
ATOM 1252 N N . GLU B 1 16 ? -0.725 53.906 22.984 1 95.81 16 GLU B N 1
ATOM 1253 C CA . GLU B 1 16 ? -1.431 53.75 21.719 1 95.81 16 GLU B CA 1
ATOM 1254 C C . GLU B 1 16 ? -0.538 53.094 20.672 1 95.81 16 GLU B C 1
ATOM 1256 O O . GLU B 1 16 ? -0.997 52.25 19.891 1 95.81 16 GLU B O 1
ATOM 1261 N N . GLN B 1 17 ? 0.731 53.531 20.656 1 96.56 17 GLN B N 1
ATOM 1262 C CA . GLN B 1 17 ? 1.692 52.906 19.75 1 96.56 17 GLN B CA 1
ATOM 1263 C C . GLN B 1 17 ? 1.865 51.406 20.078 1 96.56 17 GLN B C 1
ATOM 1265 O O . GLN B 1 17 ? 1.904 50.562 19.172 1 96.56 17 GLN B O 1
ATOM 1270 N N . SER B 1 18 ? 1.927 51.094 21.359 1 97.56 18 SER B N 1
ATOM 1271 C CA . SER B 1 18 ? 2.047 49.688 21.797 1 97.56 18 SER B CA 1
ATOM 1272 C C . SER B 1 18 ? 0.814 48.875 21.406 1 97.56 18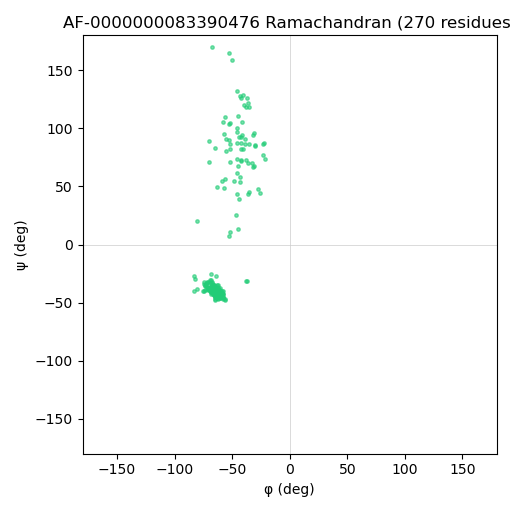 SER B C 1
ATOM 1274 O O . SER B 1 18 ? 0.931 47.75 20.969 1 97.56 18 SER B O 1
ATOM 1276 N N . LEU B 1 19 ? -0.335 49.469 21.516 1 98 19 LEU B N 1
ATOM 1277 C CA . LEU B 1 19 ? -1.586 48.812 21.156 1 98 19 LEU B CA 1
ATOM 1278 C C . LEU B 1 19 ? -1.624 48.5 19.672 1 98 19 LEU B C 1
ATOM 1280 O O . LEU B 1 19 ? -2.02 47.375 19.281 1 98 19 LEU B O 1
ATOM 1284 N N . ARG B 1 20 ? -1.153 49.438 18.844 1 97.56 20 ARG B N 1
ATOM 1285 C CA . ARG B 1 20 ? -1.108 49.219 17.406 1 97.56 20 ARG B CA 1
ATOM 1286 C C . ARG B 1 20 ? -0.159 48.094 17.047 1 97.56 20 ARG B C 1
ATOM 1288 O O . ARG B 1 20 ? -0.467 47.25 16.172 1 97.56 20 ARG B O 1
ATOM 1295 N N . SER B 1 21 ? 0.946 48.125 17.703 1 97.88 21 SER B N 1
ATOM 1296 C CA . SER B 1 21 ? 1.922 47.062 17.469 1 97.88 21 SER B CA 1
ATOM 1297 C C . SER B 1 21 ? 1.351 45.688 17.828 1 97.88 21 SER B C 1
ATOM 1299 O O . SER B 1 21 ? 1.529 44.719 17.078 1 97.88 21 SER B O 1
ATOM 1301 N N . LYS B 1 22 ? 0.652 45.594 18.938 1 98.12 22 LYS B N 1
ATOM 1302 C CA . LYS B 1 22 ? 0.063 44.344 19.359 1 98.12 22 LYS B CA 1
ATOM 1303 C C . LYS B 1 22 ? -1.059 43.906 18.422 1 98.12 22 LYS B C 1
ATOM 1305 O O . LYS B 1 22 ? -1.221 42.719 18.141 1 98.12 22 LYS B O 1
ATOM 1310 N N . ASP B 1 23 ? -1.796 44.812 17.922 1 97.94 23 ASP B N 1
ATOM 1311 C CA . ASP B 1 23 ? -2.828 44.531 16.938 1 97.94 23 ASP B CA 1
ATOM 1312 C C . ASP B 1 23 ? -2.223 43.938 15.672 1 97.94 23 ASP B C 1
ATOM 1314 O O . ASP B 1 23 ? -2.73 42.938 15.148 1 97.94 23 ASP B O 1
ATOM 1318 N N . SER B 1 24 ? -1.141 44.562 15.258 1 98.19 24 SER B N 1
ATOM 1319 C CA . SER B 1 24 ? -0.446 44.062 14.078 1 98.19 24 SER B CA 1
ATOM 1320 C C . SER B 1 24 ? 0.069 42.656 14.305 1 98.19 24 SER B C 1
ATOM 1322 O O . SER B 1 24 ? -0.045 41.781 13.422 1 98.19 24 SER B O 1
ATOM 1324 N N . ARG B 1 25 ? 0.59 42.375 15.445 1 98.56 25 ARG B N 1
ATOM 1325 C CA . ARG B 1 25 ? 1.097 41.062 15.797 1 98.56 25 ARG B CA 1
ATOM 1326 C C . ARG B 1 25 ? -0.025 40.031 15.789 1 98.56 25 ARG B C 1
ATOM 1328 O O . ARG B 1 25 ? 0.156 38.906 15.305 1 98.56 25 ARG B O 1
ATOM 1335 N N . ILE B 1 26 ? -1.14 40.344 16.297 1 98.69 26 ILE B N 1
ATOM 1336 C CA . ILE B 1 26 ? -2.295 39.469 16.359 1 98.69 26 ILE B CA 1
ATOM 1337 C C . ILE B 1 26 ? -2.744 39.094 14.945 1 98.69 26 ILE B C 1
ATOM 1339 O O . ILE B 1 26 ? -3.086 37.938 14.672 1 98.69 26 ILE B O 1
ATOM 1343 N N . VAL B 1 27 ? -2.693 40.094 14.031 1 98.62 27 VAL B N 1
ATOM 1344 C CA . VAL B 1 27 ? -3.059 39.844 12.641 1 98.62 27 VAL B CA 1
ATOM 1345 C C . VAL B 1 27 ? -2.09 38.844 12.023 1 98.62 27 VAL B C 1
ATOM 1347 O O . VAL B 1 27 ? -2.51 37.906 11.336 1 98.62 27 VAL B O 1
ATOM 1350 N N . ASP B 1 28 ? -0.834 39 12.32 1 98.5 28 ASP B N 1
ATOM 1351 C CA . ASP B 1 28 ? 0.199 38.094 11.805 1 98.5 28 ASP B CA 1
ATOM 1352 C C . ASP B 1 28 ? 0.008 36.688 12.336 1 98.5 28 ASP B C 1
ATOM 1354 O O . ASP B 1 28 ? 0.107 35.719 11.578 1 98.5 28 ASP B O 1
ATOM 1358 N N . LEU B 1 29 ? -0.236 36.594 13.609 1 98.81 29 LEU B N 1
ATOM 1359 C CA . LEU B 1 29 ? -0.422 35.281 14.234 1 98.81 29 LEU B CA 1
ATOM 1360 C C . LEU B 1 29 ? -1.661 34.594 13.688 1 98.81 29 LEU B C 1
ATOM 1362 O O . LEU B 1 29 ? -1.641 33.375 13.438 1 98.81 29 LEU B O 1
ATOM 1366 N N . ASN B 1 30 ? -2.684 35.344 13.469 1 98.75 30 ASN B N 1
ATOM 1367 C CA . ASN B 1 30 ? -3.889 34.781 12.867 1 98.75 30 ASN B CA 1
ATOM 1368 C C . ASN B 1 30 ? -3.625 34.281 11.453 1 98.75 30 ASN B C 1
ATO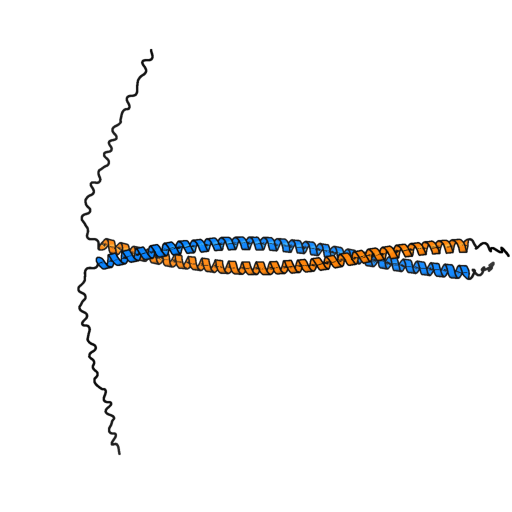M 1370 O O . ASN B 1 30 ? -4.148 33.25 11.055 1 98.75 30 ASN B O 1
ATOM 1374 N N . LYS B 1 31 ? -2.85 34.969 10.688 1 98.88 31 LYS B N 1
ATOM 1375 C CA . LYS B 1 31 ? -2.473 34.5 9.352 1 98.88 31 LYS B CA 1
ATOM 1376 C C . LYS B 1 31 ? -1.683 33.219 9.43 1 98.88 31 LYS B C 1
ATOM 1378 O O . LYS B 1 31 ? -1.944 32.281 8.664 1 98.88 31 LYS B O 1
ATOM 1383 N N . GLN B 1 32 ? -0.735 33.188 10.312 1 98.88 32 GLN B N 1
ATOM 1384 C CA . GLN B 1 32 ? 0.055 31.969 10.508 1 98.88 32 GLN B CA 1
ATOM 1385 C C . GLN B 1 32 ? -0.834 30.781 10.883 1 98.88 32 GLN B C 1
ATOM 1387 O O . GLN B 1 32 ? -0.65 29.672 10.367 1 98.88 32 GLN B O 1
ATOM 1392 N N . ILE B 1 33 ? -1.779 30.969 11.734 1 98.88 33 ILE B N 1
ATOM 1393 C CA . ILE B 1 33 ? -2.715 29.938 12.141 1 98.88 33 ILE B CA 1
ATOM 1394 C C . ILE B 1 33 ? -3.51 29.453 10.938 1 98.88 33 ILE B C 1
ATOM 1396 O O . ILE B 1 33 ? -3.707 28.25 10.758 1 98.88 33 ILE B O 1
ATOM 1400 N N . SER B 1 34 ? -3.926 30.391 10.117 1 98.81 34 SER B N 1
ATOM 1401 C CA . SER B 1 34 ? -4.656 30.047 8.898 1 98.81 34 SER B CA 1
ATOM 1402 C C . SER B 1 34 ? -3.809 29.172 7.98 1 98.81 34 SER B C 1
ATOM 1404 O O . SER B 1 34 ? -4.273 28.156 7.48 1 98.81 34 SER B O 1
ATOM 1406 N N . ASP B 1 35 ? -2.592 29.5 7.758 1 98.69 35 ASP B N 1
ATOM 1407 C CA . ASP B 1 35 ? -1.675 28.766 6.902 1 98.69 35 ASP B CA 1
ATOM 1408 C C . ASP B 1 35 ? -1.44 27.359 7.449 1 98.69 35 ASP B C 1
ATOM 1410 O O . ASP B 1 35 ? -1.479 26.375 6.699 1 98.69 35 ASP B O 1
ATOM 1414 N N . LEU B 1 36 ? -1.223 27.266 8.719 1 98.88 36 LEU B N 1
ATOM 1415 C CA . LEU B 1 36 ? -0.983 25.969 9.352 1 98.88 36 LEU B CA 1
ATOM 1416 C C . LEU B 1 36 ? -2.215 25.078 9.242 1 98.88 36 LEU B C 1
ATOM 1418 O O . LEU B 1 36 ? -2.094 23.875 9.047 1 98.88 36 LEU B O 1
ATOM 1422 N N . THR B 1 37 ? -3.369 25.656 9.383 1 98.88 37 THR B N 1
ATOM 1423 C CA . THR B 1 37 ? -4.617 24.906 9.273 1 98.88 37 THR B CA 1
ATOM 1424 C C . THR B 1 37 ? -4.785 24.359 7.855 1 98.88 37 THR B C 1
ATOM 1426 O O . THR B 1 37 ? -5.223 23.219 7.676 1 98.88 37 THR B O 1
ATOM 1429 N N . GLU B 1 38 ? -4.414 25.109 6.852 1 98.75 38 GLU B N 1
ATOM 1430 C CA . GLU B 1 38 ? -4.453 24.656 5.465 1 98.75 38 GLU B CA 1
ATOM 1431 C C . GLU B 1 38 ? -3.479 23.5 5.234 1 98.75 38 GLU B C 1
ATOM 1433 O O . GLU B 1 38 ? -3.82 22.516 4.582 1 98.75 38 GLU B O 1
ATOM 1438 N N . ASP B 1 39 ? -2.309 23.609 5.785 1 98.75 39 ASP B N 1
ATOM 1439 C CA . ASP B 1 39 ? -1.32 22.547 5.707 1 98.75 39 ASP B CA 1
ATOM 1440 C C . ASP B 1 39 ? -1.866 21.25 6.305 1 98.75 39 ASP B C 1
ATOM 1442 O O . ASP B 1 39 ? -1.678 20.172 5.738 1 98.75 39 ASP B O 1
ATOM 1446 N N . ILE B 1 40 ? -2.463 21.375 7.453 1 98.94 40 ILE B N 1
ATOM 1447 C CA . ILE B 1 40 ? -3.023 20.219 8.133 1 98.94 40 ILE B CA 1
ATOM 1448 C C . ILE B 1 40 ? -4.082 19.562 7.254 1 98.94 40 ILE B C 1
ATOM 1450 O O . ILE B 1 40 ? -4.129 18.328 7.133 1 98.94 40 ILE B O 1
ATOM 1454 N N . ASP B 1 41 ? -4.891 20.328 6.605 1 98.62 41 ASP B N 1
ATOM 1455 C CA . ASP B 1 41 ? -5.941 19.781 5.742 1 98.62 41 ASP B CA 1
ATOM 1456 C C . ASP B 1 41 ? -5.348 19.062 4.535 1 98.62 41 ASP B C 1
ATOM 1458 O O . ASP B 1 41 ? -5.824 18 4.148 1 98.62 41 ASP B O 1
ATOM 1462 N N . ASP B 1 42 ? -4.312 19.609 3.967 1 98.62 42 ASP B N 1
ATOM 1463 C CA . ASP B 1 42 ? -3.617 18.953 2.863 1 98.62 42 ASP B CA 1
ATOM 1464 C C . ASP B 1 42 ? -3.029 17.609 3.299 1 98.62 42 ASP B C 1
ATOM 1466 O O . ASP B 1 42 ? -3.145 16.609 2.582 1 98.62 42 ASP B O 1
ATOM 1470 N N . LEU B 1 43 ? -2.484 17.641 4.426 1 98.69 43 LEU B N 1
ATOM 1471 C CA . LEU B 1 43 ? -1.862 16.422 4.938 1 98.69 43 LEU B CA 1
ATOM 1472 C C . LEU B 1 43 ? -2.912 15.359 5.242 1 98.69 43 LEU B C 1
ATOM 1474 O O . LEU B 1 43 ? -2.678 14.164 5.031 1 98.69 43 LEU B O 1
ATOM 1478 N N . LYS B 1 44 ? -4 15.758 5.715 1 98.56 44 LYS B N 1
ATOM 1479 C CA . LYS B 1 44 ? -5.094 14.828 5.973 1 98.56 44 LYS B CA 1
ATOM 1480 C C . LYS B 1 44 ? -5.629 14.227 4.676 1 98.56 44 LYS B C 1
ATOM 1482 O O . LYS B 1 44 ? -5.977 13.047 4.629 1 98.56 44 LYS B O 1
ATOM 1487 N N . GLU B 1 45 ? -5.699 15.031 3.688 1 98.44 45 GLU B N 1
ATOM 1488 C CA . GLU B 1 45 ? -6.129 14.531 2.385 1 98.44 45 GLU B CA 1
ATOM 1489 C C . GLU B 1 45 ? -5.129 13.523 1.826 1 98.44 45 GLU B C 1
ATOM 1491 O O . GLU B 1 45 ? -5.523 12.469 1.319 1 98.44 45 GLU B O 1
ATOM 1496 N N . ASP B 1 46 ? -3.861 13.742 1.923 1 98.06 46 ASP B N 1
ATOM 1497 C CA . ASP B 1 46 ? -2.814 12.805 1.542 1 98.06 46 ASP B CA 1
ATOM 1498 C C . ASP B 1 46 ? -2.977 11.477 2.277 1 98.06 46 ASP B C 1
ATOM 1500 O O . ASP B 1 46 ? -2.857 10.406 1.673 1 98.06 46 ASP B O 1
ATOM 1504 N N . LYS B 1 47 ? -3.168 11.625 3.531 1 98.06 47 LYS B N 1
ATOM 1505 C CA . LYS B 1 47 ? -3.338 10.438 4.363 1 98.06 47 LYS B CA 1
ATOM 1506 C C . LYS B 1 47 ? -4.52 9.594 3.887 1 98.06 47 LYS B C 1
ATOM 1508 O O . LYS B 1 47 ? -4.434 8.367 3.842 1 98.06 47 LYS B O 1
ATOM 1513 N N . ARG B 1 48 ? -5.566 10.281 3.504 1 97.94 48 ARG B N 1
ATOM 1514 C CA . ARG B 1 48 ? -6.746 9.602 2.986 1 97.94 48 ARG B CA 1
ATOM 1515 C C . ARG B 1 48 ? -6.434 8.883 1.678 1 97.94 48 ARG B C 1
ATOM 1517 O O . ARG B 1 48 ? -6.793 7.719 1.501 1 97.94 48 ARG B O 1
ATOM 1524 N N . ILE B 1 49 ? -5.797 9.477 0.743 1 98.25 49 ILE B N 1
ATOM 1525 C CA . ILE B 1 49 ? -5.441 8.914 -0.555 1 98.25 49 ILE B CA 1
ATOM 1526 C C . ILE B 1 49 ? -4.523 7.707 -0.36 1 98.25 49 ILE B C 1
ATOM 1528 O O . ILE B 1 49 ? -4.719 6.664 -0.989 1 98.25 49 ILE B O 1
ATOM 1532 N N . ASN B 1 50 ? -3.582 7.895 0.522 1 98 50 ASN B N 1
ATOM 1533 C CA . ASN B 1 50 ? -2.658 6.801 0.803 1 98 50 ASN B CA 1
ATOM 1534 C C . ASN B 1 50 ? -3.383 5.586 1.375 1 98 50 ASN B C 1
ATOM 1536 O O . ASN B 1 50 ? -3.074 4.449 1.019 1 98 50 ASN B O 1
ATOM 1540 N N . ARG B 1 51 ? -4.289 5.809 2.207 1 97.56 51 ARG B N 1
ATOM 1541 C CA . ARG B 1 51 ? -5.062 4.715 2.789 1 97.56 51 ARG B CA 1
ATOM 1542 C C . ARG B 1 51 ? -5.836 3.961 1.713 1 97.56 51 ARG B C 1
ATOM 1544 O O . ARG B 1 51 ? -5.879 2.729 1.721 1 97.56 51 ARG B O 1
ATOM 1551 N N . GLU B 1 52 ? -6.371 4.59 0.798 1 98.25 52 GLU B N 1
ATOM 1552 C CA . GLU B 1 52 ? -7.086 3.965 -0.308 1 98.25 52 GLU B CA 1
ATOM 1553 C C . GLU B 1 52 ? -6.145 3.15 -1.187 1 98.25 52 GLU B C 1
ATOM 1555 O O . GLU B 1 52 ? -6.457 2.018 -1.562 1 98.25 52 GLU B O 1
ATOM 1560 N N . TYR B 1 53 ? -5.043 3.65 -1.481 1 98.75 53 TYR B N 1
ATOM 1561 C CA . TYR B 1 53 ? -4.035 2.973 -2.289 1 98.75 53 TYR B CA 1
ATOM 1562 C C . TYR B 1 53 ? -3.539 1.709 -1.597 1 98.75 53 TYR B C 1
ATOM 1564 O O . TYR B 1 53 ? -3.406 0.658 -2.229 1 98.75 53 TYR B O 1
ATOM 1572 N N . ILE B 1 54 ? -3.305 1.842 -0.343 1 98.88 54 ILE B N 1
ATOM 1573 C CA . ILE B 1 54 ? -2.891 0.69 0.451 1 98.88 54 ILE B CA 1
ATOM 1574 C C . ILE B 1 54 ? -3.945 -0.409 0.357 1 98.88 54 ILE B C 1
ATOM 1576 O O . ILE B 1 54 ? -3.615 -1.58 0.153 1 98.88 54 ILE B O 1
ATOM 1580 N N . ASN B 1 55 ? -5.188 -0 0.491 1 98.69 55 ASN B N 1
ATOM 1581 C CA . ASN B 1 55 ? -6.273 -0.965 0.371 1 98.69 55 ASN B CA 1
ATOM 1582 C C . ASN B 1 55 ? -6.277 -1.639 -0.999 1 98.69 55 ASN B C 1
ATOM 1584 O O . ASN B 1 55 ? -6.504 -2.846 -1.103 1 98.69 55 ASN B O 1
ATOM 1588 N N . HIS B 1 56 ? -6.062 -0.944 -2.027 1 98.81 56 HIS B N 1
ATOM 1589 C CA . HIS B 1 56 ? -5.98 -1.49 -3.377 1 98.81 56 HIS B CA 1
ATOM 1590 C C . HIS B 1 56 ? -4.836 -2.492 -3.498 1 98.81 56 HIS B C 1
ATOM 1592 O O . HIS B 1 56 ? -5.02 -3.59 -4.031 1 98.81 56 HIS B O 1
ATOM 1598 N N . LEU B 1 57 ? -3.725 -2.117 -2.959 1 98.88 57 LEU B N 1
ATOM 1599 C CA . LEU B 1 57 ? -2.562 -3 -3.012 1 98.88 57 LEU B CA 1
ATOM 1600 C C . LEU B 1 57 ? -2.824 -4.285 -2.236 1 98.88 57 LEU B C 1
ATOM 1602 O O . LEU B 1 57 ? -2.467 -5.375 -2.693 1 98.88 57 LEU B O 1
ATOM 1606 N N . LYS B 1 58 ? -3.408 -4.207 -1.119 1 98.88 58 LYS B N 1
ATOM 1607 C CA . LYS B 1 58 ? -3.748 -5.379 -0.321 1 98.88 58 LYS B CA 1
ATOM 1608 C C . LYS B 1 58 ? -4.695 -6.305 -1.079 1 98.88 58 LYS B C 1
ATOM 1610 O O . LYS B 1 58 ? -4.555 -7.527 -1.022 1 98.88 58 LYS B O 1
ATOM 1615 N N . LYS B 1 59 ? -5.609 -5.824 -1.775 1 98.88 59 LYS B N 1
ATOM 1616 C CA . LYS B 1 59 ? -6.527 -6.625 -2.58 1 98.88 59 LYS B CA 1
ATOM 1617 C C . LYS B 1 59 ? -5.785 -7.352 -3.697 1 98.88 59 LYS B C 1
ATOM 1619 O O . LYS B 1 59 ? -6.047 -8.531 -3.959 1 98.88 59 LYS B O 1
ATOM 1624 N N . GLU B 1 60 ? -4.93 -6.625 -4.34 1 98.88 60 GLU B N 1
ATOM 1625 C CA . GLU B 1 60 ? -4.125 -7.234 -5.395 1 98.88 60 GLU B CA 1
ATOM 1626 C C . GLU B 1 60 ? -3.287 -8.391 -4.848 1 98.88 60 GLU B C 1
ATOM 1628 O O . GLU B 1 60 ? -3.182 -9.438 -5.48 1 98.88 60 GLU B O 1
ATOM 1633 N N . ILE B 1 61 ? -2.729 -8.172 -3.697 1 98.94 61 ILE B N 1
ATOM 1634 C CA . ILE B 1 61 ? -1.912 -9.203 -3.068 1 98.94 61 ILE B CA 1
ATOM 1635 C C . ILE B 1 61 ? -2.764 -10.438 -2.789 1 98.94 61 ILE B C 1
ATOM 1637 O O . ILE B 1 61 ? -2.344 -11.562 -3.064 1 98.94 61 ILE B O 1
ATOM 1641 N N . VAL B 1 62 ? -3.953 -10.242 -2.293 1 98.94 62 VAL B N 1
ATOM 1642 C CA . VAL B 1 62 ? -4.855 -11.352 -2.016 1 98.94 62 VAL B CA 1
ATOM 1643 C C . VAL B 1 62 ? -5.191 -12.078 -3.314 1 98.94 62 VAL B C 1
ATOM 1645 O O . VAL B 1 62 ? -5.18 -13.312 -3.363 1 98.94 62 VAL B O 1
ATOM 1648 N N . ASP B 1 63 ? -5.449 -11.375 -4.375 1 98.81 63 ASP B N 1
ATOM 1649 C CA . ASP B 1 63 ? -5.766 -11.953 -5.68 1 98.81 63 ASP B CA 1
ATOM 1650 C C . ASP B 1 63 ? -4.594 -12.766 -6.219 1 98.81 63 ASP B C 1
ATOM 1652 O O . ASP B 1 63 ? -4.773 -13.898 -6.676 1 98.81 63 ASP B O 1
ATOM 1656 N N . LEU B 1 64 ? -3.469 -12.211 -6.094 1 98.88 64 LEU B N 1
ATOM 1657 C CA . LEU B 1 64 ? -2.273 -12.875 -6.602 1 98.88 64 LEU B CA 1
ATOM 1658 C C . LEU B 1 64 ? -1.983 -14.148 -5.809 1 98.88 64 LEU B C 1
ATOM 1660 O O . LEU B 1 64 ? -1.613 -15.172 -6.387 1 98.88 64 LEU B O 1
ATOM 1664 N N . ARG B 1 65 ? -2.154 -14.078 -4.551 1 98.81 65 ARG B N 1
ATOM 1665 C CA . ARG B 1 65 ? -1.975 -15.266 -3.719 1 98.81 65 ARG B CA 1
ATOM 1666 C C . ARG B 1 65 ? -2.988 -16.344 -4.078 1 98.81 65 ARG B C 1
ATOM 1668 O O . ARG B 1 65 ? -2.652 -17.531 -4.125 1 98.81 65 ARG B O 1
ATOM 1675 N N . GLY B 1 66 ? -4.211 -15.906 -4.375 1 98.81 66 GLY B N 1
ATOM 1676 C CA . GLY B 1 66 ? -5.223 -16.859 -4.816 1 98.81 66 GLY B CA 1
ATOM 1677 C C . GLY B 1 66 ? -4.879 -17.516 -6.137 1 98.81 66 GLY B C 1
ATOM 1678 O O . GLY B 1 66 ? -4.988 -18.75 -6.266 1 98.81 66 GLY B O 1
ATOM 1679 N N . ARG B 1 67 ? -4.457 -16.844 -7.062 1 98.69 67 ARG B N 1
ATOM 1680 C CA . ARG B 1 67 ? -4.066 -17.375 -8.367 1 98.69 67 ARG B CA 1
ATOM 1681 C C . ARG B 1 67 ? -2.861 -18.297 -8.242 1 98.69 67 ARG B C 1
ATOM 1683 O O . ARG B 1 67 ? -2.797 -19.344 -8.906 1 98.69 67 ARG B O 1
ATOM 1690 N N . LEU B 1 68 ? -1.958 -17.891 -7.398 1 98.69 68 LEU B N 1
ATOM 1691 C CA . LEU B 1 68 ? -0.774 -18.719 -7.172 1 98.69 68 LEU B CA 1
ATOM 1692 C C . LEU B 1 68 ? -1.156 -20.078 -6.59 1 98.69 68 LEU B C 1
ATOM 1694 O O . LEU B 1 68 ? -0.63 -21.109 -7.012 1 98.69 68 LEU B O 1
ATOM 1698 N N . GLU B 1 69 ? -2.014 -20.016 -5.688 1 98.44 69 GLU B N 1
ATOM 1699 C CA . GLU B 1 69 ? -2.496 -21.25 -5.09 1 98.44 69 GLU B CA 1
ATOM 1700 C C . GLU B 1 69 ? -3.197 -22.125 -6.125 1 98.44 69 GLU B C 1
ATOM 1702 O O . GLU B 1 69 ? -3.004 -23.344 -6.148 1 98.44 69 GLU B O 1
ATOM 1707 N N . GLU B 1 70 ? -3.947 -21.578 -7.031 1 98.44 70 GLU B N 1
ATOM 1708 C CA . GLU B 1 70 ? -4.625 -22.312 -8.094 1 98.44 70 GLU B CA 1
ATOM 1709 C C . GLU B 1 70 ? -3.619 -22.953 -9.055 1 98.44 70 GLU B C 1
ATOM 1711 O O . GLU B 1 70 ? -3.74 -24.125 -9.406 1 98.44 70 GLU B O 1
ATOM 1716 N N . GLU B 1 71 ? -2.648 -22.219 -9.398 1 98.44 71 GLU B N 1
ATOM 1717 C CA . GLU B 1 71 ? -1.619 -22.734 -10.297 1 98.44 71 GLU B CA 1
ATOM 1718 C C . GLU B 1 71 ? -0.835 -23.875 -9.656 1 98.44 71 GLU B C 1
ATOM 1720 O O . GLU B 1 71 ? -0.505 -24.859 -10.32 1 98.44 71 GLU B O 1
ATOM 1725 N N . ARG B 1 72 ? -0.585 -23.734 -8.383 1 98.19 72 ARG B N 1
ATOM 1726 C CA . ARG B 1 72 ? 0.147 -24.766 -7.66 1 98.19 72 ARG B CA 1
ATOM 1727 C C . ARG B 1 72 ? -0.674 -26.047 -7.559 1 98.19 72 ARG B C 1
ATOM 1729 O O . ARG B 1 72 ? -0.132 -27.156 -7.672 1 98.19 72 ARG B O 1
ATOM 1736 N N . LYS B 1 73 ? -1.929 -25.906 -7.418 1 98.44 73 LYS B N 1
ATOM 1737 C CA . LYS B 1 73 ? -2.811 -27.078 -7.398 1 98.44 73 LYS B CA 1
ATOM 1738 C C . LYS B 1 73 ? -2.854 -27.75 -8.766 1 98.44 73 LYS B C 1
ATOM 1740 O O . LYS B 1 73 ? -2.805 -28.984 -8.859 1 98.44 73 LYS B O 1
ATOM 1745 N N . GLU B 1 74 ? -2.932 -26.984 -9.781 1 98.5 74 GLU B N 1
ATOM 1746 C CA . GLU B 1 74 ? -2.906 -27.531 -11.133 1 98.5 74 GLU B CA 1
ATOM 1747 C C . GLU B 1 74 ? -1.59 -28.25 -11.414 1 98.5 74 GLU B C 1
ATOM 1749 O O . GLU B 1 74 ? -1.585 -29.359 -11.953 1 98.5 74 GLU B O 1
ATOM 1754 N N . ASN B 1 75 ? -0.53 -27.625 -10.953 1 98.38 75 ASN B N 1
ATOM 1755 C CA . ASN B 1 75 ? 0.792 -28.219 -11.117 1 98.38 75 ASN B CA 1
ATOM 1756 C C . ASN B 1 75 ? 0.897 -29.562 -10.406 1 98.38 75 ASN B C 1
ATOM 1758 O O . ASN B 1 75 ? 1.416 -30.531 -10.961 1 98.38 75 ASN B O 1
ATOM 1762 N N . ALA B 1 76 ? 0.431 -29.609 -9.266 1 97.81 76 ALA B N 1
ATOM 1763 C CA . ALA B 1 76 ? 0.442 -30.844 -8.508 1 97.81 76 ALA B CA 1
ATOM 1764 C C . ALA B 1 76 ? -0.383 -31.922 -9.211 1 97.81 76 ALA B C 1
ATOM 1766 O O . ALA B 1 76 ? 0.032 -33.094 -9.289 1 97.81 76 ALA B O 1
ATOM 1767 N N . GLY B 1 77 ? -1.559 -31.469 -9.719 1 98.25 77 GLY B N 1
ATOM 1768 C CA . GLY B 1 77 ? -2.383 -32.406 -10.477 1 98.25 77 GLY B CA 1
ATOM 1769 C C . GLY B 1 77 ? -1.705 -32.906 -11.727 1 98.25 77 GLY B C 1
ATOM 1770 O O . GLY B 1 77 ? -1.766 -34.094 -12.023 1 98.25 77 GLY B O 1
ATOM 1771 N N . LEU B 1 78 ? -1.029 -32.094 -12.438 1 98.12 78 LEU B N 1
ATOM 1772 C CA . LEU B 1 78 ? -0.324 -32.469 -13.656 1 98.12 78 LEU B CA 1
ATOM 1773 C C . LEU B 1 78 ? 0.844 -33.406 -13.344 1 98.12 78 LEU B C 1
ATOM 1775 O O . LEU B 1 78 ? 1.072 -34.375 -14.062 1 98.12 78 LEU B O 1
ATOM 1779 N N . LYS B 1 79 ? 1.556 -33.156 -12.203 1 97.5 79 LYS B N 1
ATOM 1780 C CA . LYS B 1 79 ? 2.662 -34 -11.805 1 97.5 79 LYS B CA 1
ATOM 1781 C C . LYS B 1 79 ? 2.162 -35.406 -11.414 1 97.5 79 LYS B C 1
ATOM 1783 O O . LYS B 1 79 ? 2.791 -36.406 -11.75 1 97.5 79 LYS B O 1
ATOM 1788 N N . THR B 1 80 ? 1.004 -35.438 -10.836 1 97.31 80 THR B N 1
ATOM 1789 C CA . THR B 1 80 ? 0.393 -36.719 -10.5 1 97.31 80 THR B CA 1
ATOM 1790 C C . THR B 1 80 ? -0.008 -37.469 -11.766 1 97.31 80 THR B C 1
ATOM 1792 O O . THR B 1 80 ? 0.22 -38.688 -11.875 1 97.31 80 THR B O 1
ATOM 1795 N N . GLN B 1 81 ? -0.523 -36.812 -12.75 1 96.31 81 GLN B N 1
ATOM 1796 C CA . GLN B 1 81 ? -0.924 -37.406 -14.016 1 96.31 81 GLN B CA 1
ATOM 1797 C C . GLN B 1 81 ? 0.281 -37.969 -14.758 1 96.31 81 GLN B C 1
ATOM 1799 O O . GLN B 1 81 ? 0.227 -39.094 -15.281 1 96.31 81 GLN B O 1
ATOM 1804 N N . ILE B 1 82 ? 1.322 -37.25 -14.711 1 95.19 82 ILE B N 1
ATOM 1805 C CA . ILE B 1 82 ? 2.539 -37.688 -15.391 1 95.19 82 ILE B CA 1
ATOM 1806 C C . ILE B 1 82 ? 3.104 -38.938 -14.688 1 95.19 82 ILE B C 1
ATOM 1808 O O . ILE B 1 82 ? 3.551 -39.875 -15.352 1 95.19 82 ILE B O 1
ATOM 1812 N N . GLN B 1 83 ? 3.029 -38.969 -13.383 1 93.75 83 GLN B N 1
ATOM 1813 C CA . GLN B 1 83 ? 3.512 -40.125 -12.633 1 93.75 83 GLN B CA 1
ATOM 1814 C C . GLN B 1 83 ? 2.67 -41.375 -12.922 1 93.75 83 GLN B C 1
ATOM 1816 O O . GLN B 1 83 ? 3.209 -42.469 -13.117 1 93.75 83 GLN B O 1
ATOM 1821 N N . GLU B 1 84 ? 1.379 -41.219 -13.094 1 90.88 84 GLU 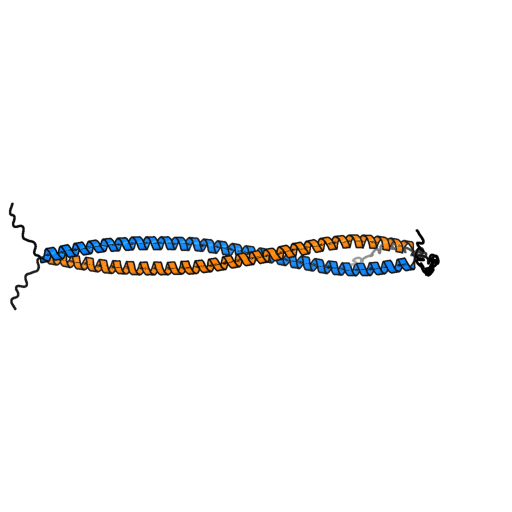B N 1
ATOM 1822 C CA . GLU B 1 84 ? 0.484 -42.312 -13.383 1 90.88 84 GLU B CA 1
ATOM 1823 C C . GLU B 1 84 ? 0.68 -42.844 -14.805 1 90.88 84 GLU B C 1
ATOM 1825 O O . GLU B 1 84 ? 0.769 -44.031 -15.031 1 90.88 84 GLU B O 1
ATOM 1830 N N . GLU B 1 85 ? 0.914 -41.938 -15.742 1 85.44 85 GLU B N 1
ATOM 1831 C CA . GLU B 1 85 ? 1.155 -42.312 -17.125 1 85.44 85 GLU B CA 1
ATOM 1832 C C . GLU B 1 85 ? 2.494 -43.031 -17.281 1 85.44 85 GLU B C 1
ATOM 1834 O O . GLU B 1 85 ? 2.605 -44 -18.047 1 85.44 85 GLU B O 1
ATOM 1839 N N . SER B 1 86 ? 3.406 -42.531 -16.531 1 86.25 86 SER B N 1
ATOM 1840 C CA . SER B 1 86 ? 4.719 -43.156 -16.578 1 86.25 86 SER B CA 1
ATOM 1841 C C . SER B 1 86 ? 4.66 -44.594 -16.031 1 86.25 86 SER B C 1
ATOM 1843 O O . SER B 1 86 ? 5.277 -45.5 -16.578 1 86.25 86 SER B O 1
ATOM 1845 N N . LYS B 1 87 ? 3.822 -44.844 -15.031 1 88.31 87 LYS B N 1
ATOM 1846 C CA . LYS B 1 87 ? 3.65 -46.188 -14.469 1 88.31 87 LYS B CA 1
ATOM 1847 C C . LYS B 1 87 ? 2.936 -47.094 -15.453 1 88.31 87 LYS B C 1
ATOM 1849 O O . LYS B 1 87 ? 3.359 -48.25 -15.672 1 88.31 87 LYS B O 1
ATOM 1854 N N . HIS B 1 88 ? 1.997 -46.562 -16.125 1 84.75 88 HIS B N 1
ATOM 1855 C CA . HIS B 1 88 ? 1.267 -47.344 -17.125 1 84.75 88 HIS B CA 1
ATOM 1856 C C . HIS B 1 88 ? 2.141 -47.656 -18.328 1 84.75 88 HIS B C 1
ATOM 1858 O O . HIS B 1 88 ? 2.074 -48.75 -18.891 1 84.75 88 HIS B O 1
ATOM 1864 N N . GLY B 1 89 ? 2.959 -46.594 -18.625 1 82.19 89 GLY B N 1
ATOM 1865 C CA . GLY B 1 89 ? 3.859 -46.812 -19.75 1 82.19 89 GLY B CA 1
ATOM 1866 C C . GLY B 1 89 ? 4.891 -47.906 -19.484 1 82.19 89 GLY B C 1
ATOM 1867 O O . GLY B 1 89 ? 5.176 -48.719 -20.375 1 82.19 89 GLY B O 1
ATOM 1868 N N . LYS B 1 90 ? 5.359 -48 -18.297 1 85.5 90 LYS B N 1
ATOM 1869 C CA . LYS B 1 90 ? 6.324 -49.031 -17.953 1 85.5 90 LYS B CA 1
ATOM 1870 C C . LYS B 1 90 ? 5.676 -50.406 -17.969 1 85.5 90 LYS B C 1
ATOM 1872 O O . LYS B 1 90 ? 6.277 -51.375 -18.438 1 85.5 90 LYS B O 1
ATOM 1877 N N . GLU B 1 91 ? 4.398 -50.5 -17.625 1 83.69 91 GLU B N 1
ATOM 1878 C CA . GLU B 1 91 ? 3.668 -51.781 -17.656 1 83.69 91 GLU B CA 1
ATOM 1879 C C . GLU B 1 91 ? 3.355 -52.188 -19.094 1 83.69 91 GLU B C 1
ATOM 1881 O O . GLU B 1 91 ? 3.51 -53.375 -19.453 1 83.69 91 GLU B O 1
ATOM 1886 N N . ALA B 1 92 ? 3.117 -51.188 -19.906 1 83.88 92 ALA B N 1
ATOM 1887 C CA . ALA B 1 92 ? 2.838 -51.469 -21.312 1 83.88 92 ALA B CA 1
ATOM 1888 C C . ALA B 1 92 ? 4.094 -51.938 -22.031 1 83.88 92 ALA B C 1
ATOM 1890 O O . ALA B 1 92 ? 4.039 -52.875 -22.844 1 83.88 92 ALA B O 1
ATOM 1891 N N . LEU B 1 93 ? 5.207 -51.375 -21.688 1 85.25 93 LEU B N 1
ATOM 1892 C CA . LEU B 1 93 ? 6.465 -51.781 -22.312 1 85.25 93 LEU B CA 1
ATOM 1893 C C . LEU B 1 93 ? 6.863 -53.188 -21.891 1 85.25 93 LEU B C 1
ATOM 1895 O O . LEU B 1 93 ? 7.375 -53.969 -22.703 1 85.25 93 LEU B O 1
ATOM 1899 N N . LYS B 1 94 ? 6.473 -53.562 -20.672 1 88.62 94 LYS B N 1
ATOM 1900 C CA . LYS B 1 94 ? 6.723 -54.938 -20.203 1 88.62 94 LYS B CA 1
ATOM 1901 C C . LYS B 1 94 ? 5.848 -55.938 -20.953 1 88.62 94 LYS B C 1
ATOM 1903 O O . LYS B 1 94 ? 6.332 -56.969 -21.391 1 88.62 94 LYS B O 1
ATOM 1908 N N . GLU B 1 95 ? 4.641 -55.562 -21.25 1 84.62 95 GLU B N 1
ATOM 1909 C CA . GLU B 1 95 ? 3.701 -56.406 -21.969 1 84.62 95 GLU B CA 1
ATOM 1910 C C . GLU B 1 95 ? 4.086 -56.531 -23.438 1 84.62 95 GLU B C 1
ATOM 1912 O O . GLU B 1 95 ? 4.02 -57.625 -24 1 84.62 95 GLU B O 1
ATOM 1917 N N . MET B 1 96 ? 4.605 -55.531 -23.969 1 84.5 96 MET B N 1
ATOM 1918 C CA . MET B 1 96 ? 5.059 -55.562 -25.359 1 84.5 96 MET B CA 1
ATOM 1919 C C . MET B 1 96 ? 6.281 -56.469 -25.516 1 84.5 96 MET B C 1
ATOM 1921 O O . MET B 1 96 ? 6.395 -57.188 -26.484 1 84.5 96 MET B O 1
ATOM 1925 N N . GLY B 1 97 ? 7.094 -56.375 -24.562 1 85.62 97 GLY B N 1
ATOM 1926 C CA . GLY B 1 97 ? 8.25 -57.25 -24.578 1 85.62 97 GLY B CA 1
ATOM 1927 C C . GLY B 1 97 ? 7.887 -58.719 -24.516 1 85.62 97 GLY B C 1
ATOM 1928 O O . GLY B 1 97 ? 8.492 -59.531 -25.219 1 85.62 97 GLY B O 1
ATOM 1929 N N . GLU B 1 98 ? 6.801 -58.969 -23.766 1 85.25 98 GLU B N 1
ATOM 1930 C CA . GLU B 1 98 ? 6.324 -60.344 -23.672 1 85.25 98 GLU B CA 1
ATOM 1931 C C . GLU B 1 98 ? 5.68 -60.812 -24.984 1 85.25 98 GLU B C 1
ATOM 1933 O O . GLU B 1 98 ? 5.895 -61.938 -25.422 1 85.25 98 GLU B O 1
ATOM 1938 N N . LEU B 1 99 ? 5.059 -59.906 -25.672 1 85.25 99 LEU B N 1
ATOM 1939 C CA . LEU B 1 99 ? 4.43 -60.219 -26.953 1 85.25 99 LEU B CA 1
ATOM 1940 C C . LEU B 1 99 ? 5.477 -60.375 -28.047 1 85.25 99 LEU B C 1
ATOM 1942 O O . LEU B 1 99 ? 5.371 -61.312 -28.875 1 85.25 99 LEU B O 1
ATOM 1946 N N . GLU B 1 100 ? 6.477 -59.5 -28 1 85.38 100 GLU B N 1
ATOM 1947 C CA . GLU B 1 100 ? 7.57 -59.625 -28.953 1 85.38 100 GLU B CA 1
ATOM 1948 C C . GLU B 1 100 ? 8.289 -60.969 -28.812 1 85.38 100 GLU B C 1
ATOM 1950 O O . GLU B 1 100 ? 8.641 -61.625 -29.797 1 85.38 100 GLU B O 1
ATOM 1955 N N . LEU B 1 101 ? 8.43 -61.438 -27.562 1 86.75 101 LEU B N 1
ATOM 1956 C CA . LEU B 1 101 ? 9.062 -62.719 -27.297 1 86.75 101 LEU B CA 1
ATOM 1957 C C . LEU B 1 101 ? 8.195 -63.844 -27.812 1 86.75 101 LEU B C 1
ATOM 1959 O O . LEU B 1 101 ? 8.711 -64.812 -28.406 1 86.75 101 LEU B O 1
ATOM 1963 N N . LYS B 1 102 ? 6.863 -63.75 -27.859 1 81.75 102 LYS B N 1
ATOM 1964 C CA . LYS B 1 102 ? 5.945 -64.75 -28.344 1 81.75 102 LYS B CA 1
ATOM 1965 C C . LYS B 1 102 ? 5.945 -64.875 -29.859 1 81.75 102 LYS B C 1
ATOM 1967 O O . LYS B 1 102 ? 5.91 -65.938 -30.438 1 81.75 102 LYS B O 1
ATOM 1972 N N . VAL B 1 103 ? 6.125 -63.781 -30.422 1 81.62 103 VAL B N 1
ATOM 1973 C CA . VAL B 1 103 ? 6.164 -63.719 -31.875 1 81.62 103 VAL B CA 1
ATOM 1974 C C . VAL B 1 103 ? 7.477 -64.312 -32.375 1 81.62 103 VAL B C 1
ATOM 1976 O O . VAL B 1 103 ? 7.492 -65.062 -33.375 1 81.62 103 VAL B O 1
ATOM 1979 N N . LYS B 1 104 ? 8.531 -64.062 -31.719 1 79.62 104 LYS B N 1
ATOM 1980 C CA . LYS B 1 104 ? 9.836 -64.625 -32.125 1 79.62 104 LYS B CA 1
ATOM 1981 C C . LYS B 1 104 ? 9.859 -66.125 -32.031 1 79.62 104 LYS B C 1
ATOM 1983 O O . LYS B 1 104 ? 10.445 -66.812 -32.875 1 79.62 104 LYS B O 1
ATOM 1988 N N . VAL B 1 105 ? 9.047 -66.688 -31.141 1 76.88 105 VAL B N 1
ATOM 1989 C CA . VAL B 1 105 ? 9.016 -68.125 -30.953 1 76.88 105 VAL B CA 1
ATOM 1990 C C . VAL B 1 105 ? 8.117 -68.75 -32 1 76.88 105 VAL B C 1
ATOM 1992 O O . VAL B 1 105 ? 8.344 -69.938 -32.406 1 76.88 105 VAL B O 1
ATOM 1995 N N . CYS B 1 106 ? 7.113 -68.188 -32.594 1 67.38 106 CYS B N 1
ATOM 1996 C CA . CYS B 1 106 ? 6.203 -68.688 -33.594 1 67.38 106 CYS B CA 1
ATOM 1997 C C . CYS B 1 106 ? 6.82 -68.562 -35 1 67.38 106 CYS B C 1
ATOM 1999 O O . CYS B 1 106 ? 6.449 -69.312 -35.906 1 67.38 106 CYS B O 1
ATOM 2001 N N . LEU B 1 107 ? 7.457 -67.625 -35.344 1 59.97 107 LEU B N 1
ATOM 2002 C CA . LEU B 1 107 ? 8.062 -67.5 -36.656 1 59.97 107 LEU B CA 1
ATOM 2003 C C . LEU B 1 107 ? 8.891 -68.75 -36.969 1 59.97 107 LEU B C 1
ATOM 2005 O O . LEU B 1 107 ? 9.719 -69.188 -36.156 1 59.97 107 LEU B O 1
ATOM 2009 N N . PRO B 1 108 ? 8.344 -69.625 -37.844 1 53.44 108 PRO B N 1
ATOM 2010 C CA . PRO B 1 108 ? 9.18 -70.75 -38.344 1 53.44 108 PRO B CA 1
ATOM 2011 C C . PRO B 1 108 ? 10.633 -70.312 -38.531 1 53.44 108 PRO B C 1
ATOM 2013 O O . PRO B 1 108 ? 10.914 -69.188 -38.812 1 53.44 108 PRO B O 1
ATOM 2016 N N . LEU B 1 109 ? 11.602 -70.938 -37.875 1 45.88 109 LEU B N 1
ATOM 2017 C CA . LEU B 1 109 ? 12.984 -70.875 -38.344 1 45.88 109 LEU B CA 1
ATOM 2018 C C . LEU B 1 109 ? 13.039 -70.625 -39.844 1 45.88 109 LEU B C 1
ATOM 2020 O O . LEU B 1 109 ? 12.891 -71.562 -40.625 1 45.88 109 LEU B O 1
ATOM 2024 N N . GLN B 1 110 ? 12.359 -69.812 -40.406 1 41.94 110 GLN B N 1
ATOM 2025 C CA . GLN B 1 110 ? 12.805 -69.75 -41.781 1 41.94 110 GLN B CA 1
ATOM 2026 C C . GLN B 1 110 ? 14.32 -69.812 -41.875 1 41.94 110 GLN B C 1
ATOM 2028 O O . GLN B 1 110 ? 15.023 -69.25 -41.031 1 41.94 110 GLN B O 1
ATOM 2033 N N . PRO B 1 111 ? 14.891 -70.75 -42.75 1 41.78 111 PRO B N 1
ATOM 2034 C CA . PRO B 1 111 ? 16.344 -70.812 -42.938 1 41.78 111 PRO B CA 1
ATOM 2035 C C . PRO B 1 111 ? 17 -69.438 -43.094 1 41.78 111 PRO B C 1
ATOM 2037 O O . PRO B 1 111 ? 16.516 -68.625 -43.844 1 41.78 111 PRO B O 1
ATOM 2040 N N . ILE B 1 112 ? 17.438 -68.875 -42.125 1 40.53 112 ILE B N 1
ATOM 2041 C CA . ILE B 1 112 ? 18.312 -67.688 -42.219 1 40.53 112 ILE B CA 1
ATOM 2042 C C . ILE B 1 112 ? 19.125 -67.75 -43.5 1 40.53 112 ILE B C 1
ATOM 2044 O O . ILE B 1 112 ? 19.906 -68.688 -43.719 1 40.53 112 ILE B O 1
ATOM 2048 N N . PRO B 1 113 ? 18.609 -67.312 -44.594 1 39.34 113 PRO B N 1
ATOM 2049 C CA . PRO B 1 113 ? 19.641 -67.438 -45.625 1 39.34 113 PRO B CA 1
ATOM 2050 C C . PRO B 1 113 ? 21.016 -66.938 -45.125 1 39.34 113 PRO B C 1
ATOM 2052 O O . PRO B 1 113 ? 21.109 -66.062 -44.312 1 39.34 113 PRO B O 1
ATOM 2055 N N . LYS B 1 114 ? 21.875 -67.875 -44.969 1 37.06 114 LYS B N 1
ATOM 2056 C CA . LYS B 1 114 ? 23.281 -67.625 -44.688 1 37.06 114 LYS B CA 1
ATOM 2057 C C . LYS B 1 114 ? 23.734 -66.375 -45.469 1 37.06 114 LYS B C 1
ATOM 2059 O O . LYS B 1 114 ? 23.875 -66.438 -46.688 1 37.06 114 LYS B O 1
ATOM 2064 N N . ARG B 1 115 ? 23.281 -65.25 -45.094 1 33.06 115 ARG B N 1
ATOM 2065 C CA . ARG B 1 115 ? 23.922 -64.062 -45.688 1 33.06 115 ARG B CA 1
ATOM 2066 C C . ARG B 1 115 ? 25.438 -64.188 -45.656 1 33.06 115 ARG B C 1
ATOM 2068 O O . ARG B 1 115 ? 26.031 -64.5 -44.594 1 33.06 115 ARG B O 1
ATOM 2075 N N . ALA B 1 116 ? 25.953 -64.562 -46.781 1 32.78 116 ALA B N 1
ATOM 2076 C CA . ALA B 1 116 ? 27.391 -64.562 -47.031 1 32.78 116 ALA B CA 1
ATOM 2077 C C . ALA B 1 116 ? 28.031 -63.281 -46.469 1 32.78 116 ALA B C 1
ATOM 2079 O O . ALA B 1 116 ? 27.688 -62.188 -46.875 1 32.78 116 ALA B O 1
ATOM 2080 N N . LEU B 1 117 ? 28.094 -63.25 -45.156 1 33.28 117 LEU B N 1
ATOM 2081 C CA . LEU B 1 117 ? 28.984 -62.219 -44.594 1 33.28 117 LEU B CA 1
ATOM 2082 C C . LEU B 1 117 ? 30.172 -61.969 -45.531 1 33.28 117 LEU B C 1
ATOM 2084 O O . LEU B 1 117 ? 31.047 -62.812 -45.688 1 33.28 117 LEU B O 1
ATOM 2088 N N . SER B 1 118 ? 29.812 -61.406 -46.719 1 29.45 118 SER B N 1
ATOM 2089 C CA . SER B 1 118 ? 30.922 -60.938 -47.562 1 29.45 118 SER B CA 1
ATOM 2090 C C . SER B 1 118 ? 31.984 -60.219 -46.75 1 29.45 118 SER B C 1
ATOM 2092 O O . SER B 1 118 ? 31.672 -59.219 -46.094 1 29.45 118 SER B O 1
ATOM 2094 N N . ARG B 1 119 ? 32.844 -61 -46.156 1 31.95 119 ARG B N 1
ATOM 2095 C CA . ARG B 1 119 ? 34.094 -60.5 -45.594 1 31.95 119 ARG B CA 1
ATOM 2096 C C . ARG B 1 119 ? 34.625 -59.312 -46.406 1 31.95 119 ARG B C 1
ATOM 2098 O O . ARG B 1 119 ? 34.719 -59.406 -47.656 1 31.95 119 ARG B O 1
ATOM 2105 N N . PRO B 1 120 ? 34.25 -58.125 -45.906 1 36.47 120 PRO B N 1
ATOM 2106 C CA . PRO B 1 120 ? 34.906 -57 -46.594 1 36.47 120 PRO B CA 1
ATOM 2107 C C . PRO B 1 120 ? 36.375 -57.281 -46.938 1 36.47 120 PRO B C 1
ATOM 2109 O O . PRO B 1 120 ? 37.094 -57.906 -46.125 1 36.47 120 PRO B O 1
ATOM 2112 N N . THR B 1 121 ? 36.625 -57.844 -48.156 1 30.02 121 THR B N 1
ATOM 2113 C CA . THR B 1 121 ? 37.969 -58 -48.656 1 30.02 121 THR B CA 1
ATOM 2114 C C . THR B 1 121 ? 38.812 -56.75 -48.375 1 30.02 121 THR B C 1
ATOM 2116 O O . THR B 1 121 ? 38.375 -55.625 -48.719 1 30.02 121 THR B O 1
ATOM 2119 N N . ASP B 1 122 ? 39.438 -56.719 -47.156 1 29.48 122 ASP B N 1
ATOM 2120 C CA . ASP B 1 122 ? 40.5 -55.781 -46.812 1 29.48 122 ASP B CA 1
ATOM 2121 C C . ASP B 1 122 ? 41.406 -55.469 -48 1 29.48 122 ASP B C 1
ATOM 2123 O O . ASP B 1 122 ? 42.25 -56.281 -48.375 1 29.48 122 ASP B O 1
ATOM 2127 N N . SER B 1 123 ? 40.719 -55.219 -49.188 1 31.05 123 SER B N 1
ATOM 2128 C CA . SER B 1 123 ? 41.688 -54.875 -50.25 1 31.05 123 SER B CA 1
ATOM 2129 C C . SER B 1 123 ? 42.531 -53.688 -49.844 1 31.05 123 SER B C 1
ATOM 2131 O O . SER B 1 123 ? 42.125 -52.531 -50 1 31.05 123 SER B O 1
ATOM 2133 N N . GLY B 1 124 ? 43.094 -53.719 -48.594 1 27.8 124 GLY B N 1
ATOM 2134 C CA . GLY B 1 124 ? 44.125 -52.75 -48.25 1 27.8 124 GLY B CA 1
ATOM 2135 C C . GLY B 1 124 ? 45.188 -52.625 -49.344 1 27.8 124 GLY B C 1
ATOM 2136 O O . GLY B 1 124 ? 46.375 -52.938 -49.094 1 27.8 124 GLY B O 1
ATOM 2137 N N . GLU B 1 125 ? 44.844 -52.938 -50.594 1 28.77 125 GLU B N 1
ATOM 2138 C CA . GLU B 1 125 ? 46 -52.719 -51.469 1 28.77 125 GLU B CA 1
ATOM 2139 C C . GLU B 1 125 ? 46.5 -51.281 -51.344 1 28.77 125 GLU B C 1
ATOM 2141 O O . GLU B 1 125 ? 45.688 -50.344 -51.375 1 28.77 125 GLU B O 1
ATOM 2146 N N . SER B 1 126 ? 47.656 -51.125 -50.75 1 30.58 126 SER B N 1
ATOM 2147 C CA . SER B 1 126 ? 48.656 -50.062 -50.562 1 30.58 126 SER B CA 1
ATOM 2148 C C . SER B 1 126 ? 48.906 -49.344 -51.875 1 30.58 126 SER B C 1
ATOM 2150 O O . SER B 1 126 ? 49.469 -49.906 -52.812 1 30.58 126 SER B O 1
ATOM 2152 N N . SER B 1 127 ? 47.875 -48.625 -52.344 1 29.75 127 SER B N 1
ATOM 2153 C CA . SER B 1 127 ? 48.188 -47.781 -53.5 1 29.75 127 SER B CA 1
ATOM 2154 C C . SER B 1 127 ? 49.344 -46.844 -53.219 1 29.75 127 SER B C 1
ATOM 2156 O O . SER B 1 127 ? 49.25 -45.969 -52.375 1 29.75 127 SER B O 1
ATOM 2158 N N . ARG B 1 128 ? 50.625 -47.5 -53.344 1 29.55 128 ARG B N 1
ATOM 2159 C CA . ARG B 1 128 ? 51.844 -46.688 -53.375 1 29.55 128 ARG B CA 1
ATOM 2160 C C . ARG B 1 128 ? 51.719 -45.594 -54.438 1 29.55 128 ARG B C 1
ATOM 2162 O O . ARG B 1 128 ? 51.562 -45.875 -55.625 1 29.55 128 ARG B O 1
ATOM 2169 N N . GLN B 1 129 ? 51.125 -44.469 -54 1 25.97 129 GLN B N 1
ATOM 2170 C CA . GLN B 1 129 ? 51.156 -43.25 -54.781 1 25.97 129 GLN B CA 1
ATOM 2171 C C . GLN B 1 129 ? 52.562 -42.875 -55.188 1 25.97 129 GLN B C 1
ATOM 2173 O O . GLN B 1 129 ? 53.438 -42.594 -54.344 1 25.97 129 GLN B O 1
ATOM 2178 N N . GLN B 1 130 ? 53.188 -43.656 -56.156 1 25.84 130 GLN B N 1
ATOM 2179 C CA . GLN B 1 130 ? 54.469 -43.219 -56.719 1 25.84 130 GLN B CA 1
ATOM 2180 C C . GLN B 1 130 ? 54.375 -41.781 -57.219 1 25.84 130 GLN B C 1
ATOM 2182 O O . GLN B 1 130 ? 53.594 -41.469 -58.094 1 25.84 130 GLN B O 1
ATOM 2187 N N . TYR B 1 131 ? 54.5 -40.75 -56.375 1 26.52 131 TYR B N 1
ATOM 2188 C CA . TYR B 1 131 ? 54.531 -39.344 -56.75 1 26.52 131 TYR B CA 1
ATOM 2189 C C . TYR B 1 131 ? 55.562 -39.062 -57.812 1 26.52 131 TYR B C 1
ATOM 2191 O O . TYR B 1 131 ? 56.531 -39.844 -57.969 1 26.52 131 TYR B O 1
ATOM 2199 N N . PRO B 1 132 ? 55.469 -37.812 -58.5 1 34.94 132 PRO B N 1
ATOM 2200 C CA . PRO B 1 132 ? 56.062 -37.031 -59.594 1 34.94 132 PRO B CA 1
ATOM 2201 C C . PRO B 1 132 ? 57.469 -36.562 -59.25 1 34.94 132 PRO B C 1
ATOM 2203 O O . PRO B 1 132 ? 57.719 -35.969 -58.219 1 34.94 132 PRO B O 1
ATOM 2206 N N . GLY B 1 133 ? 58.562 -37.312 -59.156 1 23.59 133 GLY B N 1
ATOM 2207 C CA . GLY B 1 133 ? 59.812 -36.625 -58.969 1 23.59 133 GLY B CA 1
ATOM 2208 C C . GLY B 1 133 ? 60.031 -35.5 -59.969 1 23.59 133 GLY B C 1
ATOM 2209 O O . GLY B 1 133 ? 59.344 -35.438 -61 1 23.59 133 GLY B O 1
ATOM 2210 N N . THR B 1 134 ? 60.969 -34.375 -59.719 1 26.5 134 THR B N 1
ATOM 2211 C CA . THR B 1 134 ? 61.625 -33.062 -59.781 1 26.5 134 THR B CA 1
ATOM 2212 C C . THR B 1 134 ? 62.531 -32.969 -60.969 1 26.5 134 THR B C 1
ATOM 2214 O O . THR B 1 134 ? 63.281 -31.984 -61.125 1 26.5 134 THR B O 1
ATOM 2217 N N . ARG B 1 135 ? 62.719 -33.594 -62.219 1 31.45 135 ARG B N 1
ATOM 2218 C CA . ARG B 1 135 ? 63.844 -32.969 -62.844 1 31.45 135 ARG B CA 1
ATOM 2219 C C . ARG B 1 135 ? 63.531 -31.547 -63.281 1 31.45 135 ARG B C 1
ATOM 2221 O O . ARG B 1 135 ? 62.625 -31.328 -64.125 1 31.45 135 ARG B O 1
ATOM 2228 N N . TRP B 1 136 ? 63.688 -30.438 -62.5 1 28.11 136 TRP B N 1
ATOM 2229 C CA . TRP B 1 136 ? 63.625 -29 -62.75 1 28.11 136 TRP B CA 1
ATOM 2230 C C . TRP B 1 136 ? 64.75 -28.547 -63.688 1 28.11 136 TRP B C 1
ATOM 2232 O O . TRP B 1 136 ? 65.938 -28.812 -63.438 1 28.11 136 TRP B O 1
ATOM 2242 N N . GLN B 1 137 ? 64.688 -28.641 -65.188 1 23.44 137 GLN B N 1
ATOM 2243 C CA . GLN B 1 137 ? 65.25 -27.453 -65.875 1 23.44 137 GLN B CA 1
ATOM 2244 C C . GLN B 1 137 ? 64.438 -26.203 -65.5 1 23.44 137 GLN B C 1
ATOM 2246 O O . GLN B 1 137 ? 63.188 -26.266 -65.438 1 23.44 137 GLN B O 1
#

Foldseek 3Di:
DPCVVVPPPPVVVVVVVVVVVVVVVVVVVVVVVVVVVVVVVVVVVVVVVVVVVVVVVVVVVVVVVVVVVVVVVVVVVVVVVVVVVVVVVVVVVVVVVVVVVVVVVPPPPPPPPPPPPPPPPCCVVDPPVPDDPPPDD/DPCVVVPPPPVVVVVVVVVVVVVVVVVVVVVVVVVVVVVVVVVVVVVVVVVVVVVVVVVVVVVVVVVVVVVVVVVVVVVVVVVVVVVVVVVVVVVVVVVVVVVVVPPPPPPPPPPPPPPPPCCVVPPPPPDDDDPDD

pLDDT: mean 78.31, std 26.84, range [23.44, 98.94]